Protein 8EW8 (pdb70)

Radius of gyration: 17.87 Å; Cα contacts (8 Å, |Δi|>4): 454; chains: 1; bounding box: 37×57×55 Å

Solvent-accessible surface area: 12011 Å² total

InterPro domains:
  IPR016087 Chalcone isomerase [PF16035] (113-312)
  IPR016088 Chalcone isomerase, 3-layer sandwich [G3DSA:3.50.70.10] (82-298)
  IPR036298 Chalcone isomerase superfamily [SSF54626] (104-321)

Secondary structure (DSSP, 8-state):
-------EE-S-TTSPPEESEE-TTTSS-SS-EEEEEEEEEEETTTTEEEEEEEEEEEGGGTHHHHHHSSHHHHHHH-S---TTS-HHHHHHHHHHT-STTT--HHHHHT---EEEEESS-EEHHHHHHHHHHHHTTSTTGGGGHHHHHHHHHHHHHH----SEE-TT-EEEEEE-TTS-EEEEEEETTTTEEE--EE--HHHHHHHHHHHHH-TT-S-HHHHHHHHHHHHHT-

GO terms:
  GO:0005743 mitochondrial inner membrane (C, IDA)
  GO:0020037 heme binding (F, IDA)
  GO:0005739 mitochondrion (C, HDA)
  GO:0020037 heme binding (F, IMP)

B-factor: mean 56.54, std 22.42, range [25.55, 178.14]

Foldseek 3Di:
DDDDDDQFACQDVLADTHGQWDACVRAVDDGIKGWQFWHWFADDPVRHTWWIKTDIDGPVCLLLLCVQQDPVNPVVPDDDDDPVDDSLVRSLVQCVVLDPSVLQLSSLLQFKKMKIFTSAKDWVVVVLVVLVVQLVLQPCCVVCVVLVVVQNVLSVVLPVDTDMDGGNKIWMWMQGGQQKIWIKTARVVVRDIDTGIRNRNSSSSSSVSLCQRNPPHRGVRRNVRNSVSSSVSD

Nearest PDB structures (foldseek):
  8ew8-assembly1_A  TM=1.004E+00  e=2.668E-46  Saccharomyces cerevisiae S288C
  5wl4-assembly4_D  TM=7.566E-01  e=9.864E-11  unidentified
  5wl8-assembly4_D  TM=7.504E-01  e=1.869E-10  synthetic construct
  8v8p-assembly5_E  TM=7.616E-01  e=3.614E-09  Sorghum bicolor
  8v8l-assembly2_B  TM=7.589E-01  e=8.638E-09  Panicum virgatum

CATH classification: 3.50.70.10

Organism: Saccharomyces cerevisiae (strain ATCC 204508 / S288c) (NCBI:txid559292)

Structure (mmCIF, N/CA/C/O backbone):
data_8EW8
#
_entry.id   8EW8
#
_cell.length_a   127.390
_cell.length_b   127.390
_cell.length_c   54.270
_cell.angle_alpha   90.000
_cell.angle_beta   90.000
_cell.angle_gamma   120.000
#
_symmetry.space_group_name_H-M   'P 32 2 1'
#
loop_
_entity.id
_entity.type
_entity.pdbx_description
1 polymer 'Altered inheritance of mitochondria protein 18, mitochondrial'
2 non-polymer 'SULFATE ION'
3 water water
#
loop_
_atom_site.group_PDB
_atom_site.id
_atom_site.type_symbol
_atom_site.label_atom_id
_atom_site.label_alt_id
_atom_site.label_comp_id
_atom_site.label_asym_id
_atom_site.label_entity_id
_atom_site.label_seq_id
_atom_site.pdbx_PDB_ins_code
_atom_site.Cartn_x
_atom_site.Cartn_y
_atom_site.Cartn_z
_atom_site.occupancy
_atom_site.B_iso_or_equiv
_atom_site.auth_seq_id
_atom_site.auth_comp_id
_atom_site.auth_asym_id
_atom_site.auth_atom_id
_atom_site.pdbx_PDB_model_num
ATOM 1 N N . ALA A 1 11 ? 82.74985 10.77992 1.31994 1.000 114.66275 83 ALA A N 1
ATOM 2 C CA . ALA A 1 11 ? 81.58627 10.03162 0.86043 1.000 114.25527 83 ALA A CA 1
ATOM 3 C C . ALA A 1 11 ? 80.30539 10.82236 1.10195 1.000 123.09666 83 ALA A C 1
ATOM 4 O O . ALA A 1 11 ? 79.37260 10.77910 0.29371 1.000 106.34851 83 ALA A O 1
ATOM 10 N N . PHE A 1 12 ? 80.26924 11.54574 2.22290 1.000 142.87767 84 PHE A N 1
ATOM 11 C CA . PHE A 1 12 ? 79.09087 12.29968 2.65150 1.000 124.86904 84 PHE A CA 1
ATOM 12 C C . PHE A 1 12 ? 7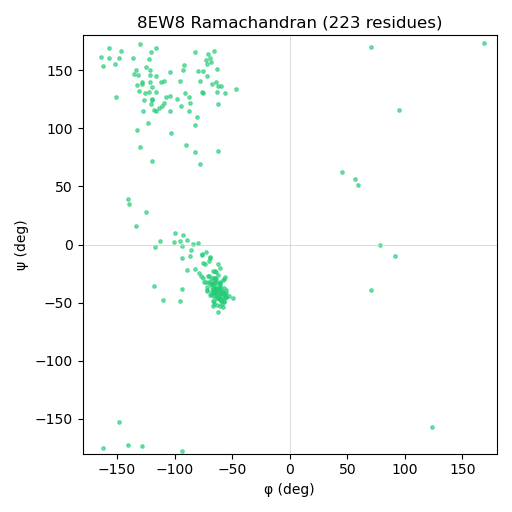9.50766 13.72614 3.00024 1.000 127.29550 84 PHE A C 1
ATOM 13 O O . PHE A 1 12 ? 79.75835 14.04988 4.17156 1.000 112.92231 84 PHE A O 1
ATOM 30 N N . PRO A 1 13 ? 79.60785 14.60304 1.99524 1.000 125.65596 85 PRO A N 1
ATOM 31 C CA . PRO A 1 13 ? 79.84139 16.02866 2.27936 1.000 115.45087 85 PRO A CA 1
ATOM 32 C C . PRO A 1 13 ? 78.72965 16.62634 3.13161 1.000 104.53802 85 PRO A C 1
ATOM 33 O O . PRO A 1 13 ? 77.54406 16.39518 2.88817 1.000 94.70899 85 PRO A O 1
ATOM 44 N N . SER A 1 14 ? 79.12541 17.41906 4.14084 1.000 109.32162 86 SER A N 1
ATOM 45 C CA . SER A 1 14 ? 78.18774 17.86022 5.17087 1.000 103.88792 86 SER A CA 1
ATOM 46 C C . SER A 1 14 ? 78.27112 19.35296 5.48992 1.000 105.15788 86 SER A C 1
ATOM 47 O O . SER A 1 14 ? 77.73787 19.78811 6.51691 1.000 98.01128 86 SER A O 1
ATOM 55 N N . HIS A 1 15 ? 78.89709 20.15556 4.63627 1.000 85.50849 87 HIS A N 1
ATOM 56 C CA . HIS A 1 15 ? 79.08086 21.57359 4.91890 1.000 88.87756 87 HIS A CA 1
ATOM 57 C C . HIS A 1 15 ? 78.59588 22.41147 3.74566 1.000 76.36182 87 HIS A C 1
ATOM 58 O O . HIS A 1 15 ? 78.85220 22.08036 2.58506 1.000 81.32380 87 HIS A O 1
ATOM 72 N N . THR A 1 16 ? 77.89982 23.50252 4.05783 1.000 81.76587 88 THR A N 1
ATOM 73 C CA . THR A 1 16 ? 77.31600 24.38100 3.04932 1.000 81.28131 88 THR A CA 1
ATOM 74 C C . THR A 1 16 ? 78.35878 25.40431 2.61513 1.000 67.41433 88 THR A C 1
ATOM 75 O O . THR A 1 16 ? 78.89198 26.14837 3.44704 1.000 62.32543 88 THR A O 1
ATOM 86 N N . GLU A 1 17 ? 78.65572 25.42773 1.31472 1.000 57.96435 89 GLU A N 1
ATOM 87 C CA . GLU A 1 17 ? 79.69567 26.27338 0.74069 1.000 53.26609 89 GLU A CA 1
ATOM 88 C C . GLU A 1 17 ? 79.14959 27.37500 -0.16567 1.000 38.11385 89 GLU A C 1
ATOM 89 O O . GLU A 1 17 ? 79.93305 28.13008 -0.75443 1.000 37.48320 89 GLU A O 1
ATOM 101 N N . SER A 1 18 ? 77.83406 27.49053 -0.29375 1.000 47.52554 90 SER A N 1
ATOM 102 C CA . SER A 1 18 ? 77.22002 28.46522 -1.17944 1.000 43.07361 90 SER A CA 1
ATOM 103 C C . SER A 1 18 ? 75.90450 28.89098 -0.56033 1.000 42.46320 90 SER A C 1
ATOM 104 O O . SER A 1 18 ? 75.35814 28.19390 0.29542 1.000 41.22446 90 SER A O 1
ATOM 112 N N . ILE A 1 19 ? 75.38998 30.03849 -0.99653 1.000 39.57351 91 ILE A N 1
ATOM 113 C CA . ILE A 1 19 ? 74.09241 30.48547 -0.51247 1.000 46.08266 91 ILE A CA 1
ATOM 114 C C . ILE A 1 19 ? 73.24447 30.95052 -1.69374 1.000 36.81144 91 ILE A C 1
ATOM 115 O O . ILE A 1 19 ? 73.76245 31.43167 -2.70123 1.000 31.09293 91 ILE A O 1
ATOM 131 N N . GLN A 1 20 ? 71.93279 30.80563 -1.55466 1.000 43.03821 92 GLN A N 1
ATOM 132 C CA . GLN A 1 20 ? 70.97656 31.10996 -2.61308 1.000 35.84917 92 GLN A CA 1
ATOM 133 C C . GLN A 1 20 ? 70.56740 32.56478 -2.48062 1.000 33.05162 92 GLN A C 1
ATOM 134 O O . GLN A 1 20 ? 69.56516 32.88322 -1.84487 1.000 38.87382 92 GLN A O 1
ATOM 148 N N . VAL A 1 21 ? 71.35925 33.45748 -3.08065 1.000 31.86217 93 VAL A N 1
ATOM 149 C CA . VAL A 1 21 ? 71.06841 34.88159 -3.03710 1.000 33.37531 93 VAL A CA 1
ATOM 150 C C . VAL A 1 21 ? 69.78327 35.17799 -3.79612 1.000 38.70627 93 VAL A C 1
ATOM 151 O O . VAL A 1 21 ? 69.00622 36.05699 -3.41689 1.000 43.65916 93 VAL A O 1
ATOM 164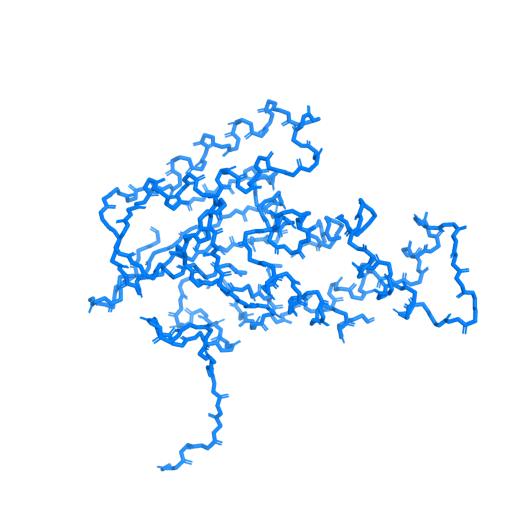 N N . ASP A 1 22 ? 69.54260 34.44655 -4.87513 1.000 37.09575 94 ASP A N 1
ATOM 165 C CA . ASP A 1 22 ? 68.32388 34.56702 -5.66292 1.000 39.95341 94 ASP A CA 1
ATOM 166 C C . ASP A 1 22 ? 68.06432 33.21629 -6.29617 1.000 35.67861 94 ASP A C 1
ATOM 167 O O . ASP A 1 22 ? 68.93454 32.67799 -6.97904 1.000 36.02061 94 ASP A O 1
ATOM 176 N N . SER A 1 23 ? 66.86199 32.68571 -6.09744 1.000 35.84921 95 SER A N 1
ATOM 177 C CA . SER A 1 23 ? 66.56909 31.33825 -6.54787 1.000 37.69458 95 SER A CA 1
ATOM 178 C C . SER A 1 23 ? 66.51203 31.18860 -8.06596 1.000 41.13162 95 SER A C 1
ATOM 179 O O . SER A 1 23 ? 66.45308 30.05656 -8.53848 1.000 39.11471 95 SER A O 1
ATOM 187 N N . SER A 1 24 ? 66.51362 32.26805 -8.84210 1.000 37.80111 96 SER A N 1
ATOM 188 C CA . SER A 1 24 ? 66.43867 32.12773 -10.29885 1.000 41.12055 96 SER A CA 1
ATOM 189 C C . SER A 1 24 ? 67.80276 31.93509 -10.94493 1.000 38.43868 96 SER A C 1
ATOM 190 O O . SER A 1 24 ? 67.87246 31.59543 -12.12056 1.000 39.64914 96 SER A O 1
ATOM 198 N N . VAL A 1 25 ? 68.88859 32.12087 -10.19627 1.000 36.04533 97 VAL A N 1
ATOM 199 C CA . VAL A 1 25 ? 70.24178 31.91208 -10.69250 1.000 39.35945 97 VAL A CA 1
ATOM 200 C C . VAL A 1 25 ? 71.00487 31.02467 -9.71276 1.000 42.19271 97 VAL A C 1
ATOM 201 O O . VAL A 1 25 ? 70.51459 30.67630 -8.64518 1.000 34.66609 97 VAL A O 1
ATOM 214 N N . SER A 1 26 ? 72.20939 30.62722 -10.11001 1.000 38.76310 98 SER A N 1
ATOM 215 C CA . SER A 1 26 ? 72.98570 29.67419 -9.32120 1.000 39.08510 98 SER A CA 1
ATOM 216 C C . SER A 1 26 ? 73.44419 30.29836 -8.00333 1.000 37.58590 98 SER A C 1
ATOM 217 O O . SER A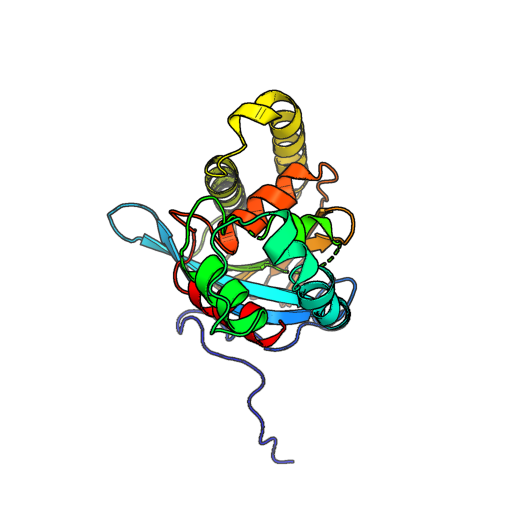 1 26 ? 73.53502 31.51790 -7.85992 1.000 35.92733 98 SER A O 1
ATOM 225 N N . ASP A 1 27 ? 73.72941 29.43623 -7.02940 1.000 38.01152 99 ASP A N 1
ATOM 226 C CA . ASP A 1 27 ? 74.17652 29.88578 -5.71830 1.000 33.85682 99 ASP A CA 1
ATOM 227 C C . ASP A 1 27 ? 75.51671 30.61333 -5.81883 1.000 31.83060 99 ASP A C 1
ATOM 228 O O . ASP A 1 27 ? 76.33902 30.32138 -6.68564 1.000 35.77403 99 ASP A O 1
ATOM 237 N N . PHE A 1 28 ? 75.74077 31.53436 -4.90417 1.000 36.17345 100 PHE A N 1
ATOM 238 C CA . PHE A 1 28 ? 77.01947 32.23823 -4.81759 1.000 31.25369 100 PHE A CA 1
ATOM 239 C C . PHE A 1 28 ? 77.96001 31.49734 -3.88566 1.000 38.15367 100 PHE A C 1
ATOM 240 O O . PHE A 1 28 ? 77.56975 31.15997 -2.76904 1.000 38.04099 100 PHE A O 1
ATOM 257 N N . PRO A 1 29 ? 79.19420 31.23636 -4.30581 1.000 37.39512 101 PRO A N 1
ATOM 258 C CA . PRO A 1 29 ? 80.13831 30.54453 -3.41350 1.000 36.38729 101 PRO A CA 1
ATOM 259 C C . PRO A 1 29 ? 80.60980 31.44764 -2.28277 1.000 35.26603 101 PRO A C 1
ATOM 260 O O . PRO A 1 29 ? 80.76512 32.65255 -2.46203 1.000 32.10745 101 PRO A O 1
ATOM 271 N N . LEU A 1 30 ? 80.81603 30.85011 -1.10337 1.000 34.76812 102 LEU A N 1
ATOM 272 C CA . LEU A 1 30 ? 81.40535 31.58909 0.00911 1.000 41.93510 102 LEU A CA 1
ATOM 273 C C . LEU A 1 30 ? 82.85878 31.94220 -0.26583 1.000 40.51925 102 LEU A C 1
ATOM 274 O O . LEU A 1 30 ? 83.36393 32.94426 0.24714 1.000 37.33392 102 LEU A O 1
ATOM 290 N N . THR A 1 31 ? 83.54841 31.12899 -1.05586 1.000 39.64163 103 THR A N 1
ATOM 291 C CA . THR A 1 31 ? 84.96460 31.32818 -1.32286 1.000 43.09973 103 THR A CA 1
ATOM 292 C C . THR A 1 31 ? 85.21283 31.25745 -2.81782 1.000 42.37046 103 THR A C 1
ATOM 293 O O . THR A 1 31 ? 84.70837 30.35850 -3.49724 1.000 42.59967 103 THR A O 1
ATOM 304 N N . ILE A 1 32 ? 85.95993 32.23457 -3.32234 1.000 36.72774 104 ILE A N 1
ATOM 305 C CA . ILE A 1 32 ? 86.41797 32.27285 -4.70318 1.000 39.63493 104 ILE A CA 1
ATOM 306 C C . ILE A 1 32 ? 87.93643 32.29413 -4.65748 1.000 43.48151 104 ILE A C 1
ATOM 307 O O . ILE A 1 32 ? 88.52540 33.19343 -4.04830 1.000 41.24153 104 ILE A O 1
ATOM 323 N N . THR A 1 33 ? 88.56494 31.29912 -5.27695 1.000 46.03788 105 THR A N 1
ATOM 324 C CA . THR A 1 33 ? 90.01190 31.20752 -5.35691 1.000 49.28790 105 THR A CA 1
ATOM 325 C C . THR A 1 33 ? 90.45675 31.30769 -6.81214 1.000 57.35415 105 THR A C 1
ATOM 326 O O . THR A 1 33 ? 89.64919 31.20948 -7.74525 1.000 52.31513 105 THR A O 1
ATOM 337 N N . ALA A 1 34 ? 91.77202 31.46424 -6.99431 1.000 63.59797 106 ALA A N 1
ATOM 338 C CA . ALA A 1 34 ? 92.33610 31.57329 -8.33393 1.000 67.11268 106 ALA A CA 1
ATOM 339 C C . ALA A 1 34 ? 92.09500 30.32331 -9.16612 1.000 71.00753 106 ALA A C 1
ATOM 340 O O . ALA A 1 34 ? 92.21833 30.37738 -10.39345 1.000 72.87233 106 ALA A O 1
ATOM 347 N N . LEU A 1 35 ? 91.74406 29.20662 -8.52998 1.000 73.04253 107 LEU A N 1
ATOM 348 C CA . LEU A 1 35 ? 91.40379 27.99116 -9.25573 1.000 74.61114 107 LEU A CA 1
ATOM 349 C C . LEU A 1 35 ? 89.96428 27.97528 -9.75173 1.000 61.60020 107 LEU A C 1
ATOM 350 O O . LEU A 1 35 ? 89.65484 27.21804 -10.67307 1.000 77.29899 107 LEU A O 1
ATOM 366 N N . ASN A 1 36 ? 89.08110 28.77765 -9.16624 1.000 67.23431 108 ASN A N 1
ATOM 367 C CA . ASN A 1 36 ? 87.68529 28.79100 -9.57793 1.000 77.14319 108 ASN A CA 1
ATOM 368 C C . ASN A 1 36 ? 87.40640 29.86474 -10.61851 1.000 76.51681 108 ASN A C 1
ATOM 369 O O . ASN A 1 36 ? 86.58814 29.65965 -11.52074 1.000 78.06832 108 ASN A O 1
ATOM 380 N N . PHE A 1 37 ? 88.04134 31.01787 -10.46130 1.000 64.31583 109 PHE A N 1
ATOM 381 C CA . PHE A 1 37 ? 87.85440 32.17370 -11.32912 1.000 57.77100 109 PHE A CA 1
ATOM 382 C C . PHE A 1 37 ? 89.22690 32.75533 -11.62055 1.000 58.33630 109 PHE A C 1
ATOM 383 O O . PHE A 1 37 ? 90.19724 32.46719 -10.90982 1.000 49.10016 109 PHE A O 1
ATOM 400 N N . PRO A 1 38 ? 89.34340 33.54668 -12.67921 1.000 59.09326 110 PRO A N 1
ATOM 401 C CA . PRO A 1 38 ? 90.63722 34.20452 -12.97881 1.000 55.27543 110 PRO A CA 1
ATOM 402 C C . PRO A 1 38 ? 90.88008 35.41815 -12.08632 1.000 50.89064 110 PRO A C 1
ATOM 403 O O . PRO A 1 38 ? 90.85180 36.58092 -12.51224 1.000 48.18937 110 PRO A O 1
ATOM 414 N N . VAL A 1 39 ? 91.11742 35.14639 -10.79963 1.000 46.36520 111 VAL A N 1
ATOM 415 C CA . VAL A 1 39 ? 91.34687 36.18006 -9.79782 1.000 47.85073 111 VAL A CA 1
ATOM 416 C C . VAL A 1 39 ? 92.72025 35.97151 -9.18076 1.000 41.90530 111 VAL A C 1
ATOM 417 O O . VAL A 1 39 ? 93.32955 34.90509 -9.31106 1.000 45.99264 111 VAL A O 1
ATOM 430 N N . SER A 1 40 ? 93.20035 37.00485 -8.46933 1.000 44.91689 112 SER A N 1
ATOM 431 C CA . SER A 1 40 ? 94.59539 37.06265 -8.03777 1.000 49.54308 112 SER A CA 1
ATOM 432 C C . SER A 1 40 ? 94.84267 36.51799 -6.63332 1.000 52.47613 112 SER A C 1
ATOM 433 O O . SER A 1 40 ? 96.00498 36.33585 -6.24920 1.000 47.34072 112 SER A O 1
ATOM 441 N N . THR A 1 41 ? 93.80609 36.26681 -5.85001 1.000 45.92472 113 THR A N 1
ATOM 442 C CA . THR A 1 41 ? 93.97941 35.76762 -4.48937 1.000 46.32933 113 THR A CA 1
ATOM 443 C C . THR A 1 41 ? 92.65041 35.17253 -4.03580 1.000 45.62738 113 THR A C 1
ATOM 444 O O . THR A 1 41 ? 91.69102 35.08419 -4.80527 1.000 47.81576 113 THR A O 1
ATOM 455 N N . THR A 1 42 ? 92.60190 34.75397 -2.77746 1.000 46.95671 114 THR A N 1
ATOM 456 C CA . THR A 1 42 ? 91.41564 34.10719 -2.23151 1.000 49.76371 114 THR A CA 1
ATOM 457 C C . THR A 1 42 ? 90.44922 35.14240 -1.67964 1.000 42.90479 114 THR A C 1
ATOM 458 O O . THR A 1 42 ? 90.82950 35.98628 -0.86600 1.000 42.09821 114 THR A O 1
ATOM 469 N N . PHE A 1 43 ? 89.20043 35.07225 -2.12377 1.000 38.06450 115 PHE A N 1
ATOM 470 C CA . PHE A 1 43 ? 88.16528 36.00431 -1.70372 1.000 38.89190 115 PHE A CA 1
ATOM 471 C C . PHE A 1 43 ? 87.06117 35.28082 -0.95236 1.000 42.08269 115 PHE A C 1
ATOM 472 O O . PHE A 1 43 ? 86.70156 34.15221 -1.27977 1.000 38.91778 115 PHE A O 1
ATOM 489 N N . LYS A 1 44 ? 86.50432 35.96600 0.04452 1.000 35.32240 116 LYS A N 1
ATOM 490 C CA . LYS A 1 44 ? 85.43689 35.44230 0.88403 1.000 40.26968 116 LYS A CA 1
ATOM 491 C C . LYS A 1 44 ? 84.22517 36.35500 0.78888 1.000 34.52631 116 LYS A C 1
ATOM 492 O O . LYS A 1 44 ? 84.35757 37.57584 0.76495 1.000 33.34131 116 LYS A O 1
ATOM 511 N N . LEU A 1 45 ? 83.04336 35.75316 0.74354 1.000 35.34637 117 LEU A N 1
ATOM 512 C CA . LEU A 1 45 ? 81.81695 36.52250 0.56968 1.000 35.49172 117 LEU A CA 1
ATOM 513 C C . LEU A 1 45 ? 81.60938 37.46231 1.74335 1.000 38.22337 117 LEU A C 1
ATOM 514 O O . LEU A 1 45 ? 81.71495 37.06364 2.89983 1.000 33.19500 117 LEU A O 1
ATOM 530 N N . LEU A 1 46 ? 81.32122 38.71805 1.44299 1.000 35.52643 118 LEU A N 1
ATOM 531 C CA . LEU A 1 46 ? 81.16537 39.75409 2.45326 1.000 37.38001 118 LEU A CA 1
ATOM 532 C C . LEU A 1 46 ? 79.72879 40.22266 2.59229 1.000 31.99178 118 LEU A C 1
ATOM 533 O O . LEU A 1 46 ? 79.20266 40.31458 3.70976 1.000 32.87581 118 LEU A O 1
ATOM 549 N N . GLY A 1 47 ? 79.08020 40.51387 1.46989 1.000 32.72492 119 GLY A N 1
ATOM 550 C CA . GLY A 1 47 ? 77.67840 40.87578 1.42757 1.000 34.32434 119 GLY A CA 1
ATOM 551 C C . GLY A 1 47 ? 77.09042 40.35827 0.13093 1.000 32.94656 119 GLY A C 1
ATOM 552 O O . GLY A 1 47 ? 77.80704 39.97693 -0.79268 1.000 31.70890 119 GLY A O 1
ATOM 556 N N . TYR A 1 48 ? 75.76098 40.36195 0.06417 1.000 32.07034 120 TYR A N 1
ATOM 557 C CA . TYR A 1 48 ? 75.04757 39.72873 -1.04353 1.000 33.07833 120 TYR A CA 1
ATOM 558 C C . TYR A 1 48 ? 73.62552 40.27039 -1.07193 1.000 35.99620 120 TYR A C 1
ATOM 559 O O . TYR A 1 48 ? 73.06955 40.66102 -0.03191 1.000 32.70129 120 TYR A O 1
ATOM 577 N N . GLY A 1 49 ? 73.02773 40.24477 -2.25105 1.000 30.24559 121 GLY A N 1
ATOM 578 C CA . GLY A 1 49 ? 71.67499 40.74708 -2.39364 1.000 28.09303 121 GLY A CA 1
ATOM 579 C C . GLY A 1 49 ? 71.28557 40.87032 -3.84244 1.000 31.90392 121 GLY A C 1
ATOM 580 O O . GLY A 1 49 ? 72.09516 40.67829 -4.75786 1.000 27.10640 121 GLY A O 1
ATOM 584 N N . GLN A 1 50 ? 70.00594 41.18760 -4.03530 1.000 30.59190 122 GLN A N 1
ATOM 585 C CA . GLN A 1 50 ? 69.43853 41.41226 -5.35392 1.000 32.31025 122 GLN A CA 1
ATOM 586 C C . GLN A 1 50 ? 69.50585 42.88874 -5.67902 1.000 31.05962 122 GLN A C 1
ATOM 587 O O . GLN A 1 50 ? 69.42679 43.73519 -4.79981 1.000 31.24737 122 GLN A O 1
ATOM 601 N N . ALA A 1 51 ? 69.61603 43.19526 -6.96291 1.000 31.51402 123 ALA A N 1
ATOM 602 C CA . ALA A 1 51 ? 69.65054 44.56640 -7.44872 1.000 37.03406 123 ALA A CA 1
ATOM 603 C C . ALA A 1 51 ? 68.42510 44.81691 -8.31605 1.000 34.56732 123 ALA A C 1
ATOM 604 O O . ALA A 1 51 ? 68.11233 44.01106 -9.20492 1.000 35.07436 123 ALA A O 1
ATOM 611 N N . HIS A 1 52 ? 67.73434 45.92603 -8.04317 1.000 36.66120 124 HIS A N 1
ATOM 612 C CA . HIS A 1 52 ? 66.56171 46.38329 -8.77633 1.000 39.13113 124 HIS A CA 1
ATOM 613 C C . HIS A 1 52 ? 66.81899 47.78988 -9.31183 1.000 46.42456 124 HIS A C 1
ATOM 614 O O . HIS A 1 52 ? 67.68073 48.50919 -8.80632 1.000 47.79314 124 HIS A O 1
ATOM 628 N N . VAL A 1 53 ? 66.05303 48.19135 -10.33900 1.000 44.00899 125 VAL A N 1
ATOM 629 C CA . VAL A 1 53 ? 66.18513 49.52277 -10.92276 1.000 42.01430 125 VAL A CA 1
ATOM 630 C C . VAL A 1 53 ? 64.81096 50.14078 -11.14014 1.000 50.51392 125 VAL A C 1
ATOM 631 O O . VAL A 1 53 ? 63.83453 49.43947 -11.42084 1.000 40.50824 125 VAL A O 1
ATOM 644 N N . THR A 1 54 ? 64.75121 51.47291 -10.99752 1.000 48.95891 126 THR A N 1
ATOM 645 C CA . THR A 1 54 ? 63.57473 52.29960 -11.24451 1.000 41.96389 126 THR A CA 1
ATOM 646 C C . THR A 1 54 ? 62.48110 52.09883 -10.19900 1.000 49.89586 126 THR A C 1
ATOM 647 O O . THR A 1 54 ? 62.54070 51.15948 -9.39629 1.000 50.25067 126 THR A O 1
ATOM 658 N N . PHE A 1 55 ? 61.46003 52.96660 -10.22809 1.000 59.71292 127 PHE A N 1
ATOM 659 C CA . PHE A 1 55 ? 60.34572 52.84318 -9.29484 1.000 70.20748 127 PHE A CA 1
ATOM 660 C C . PHE A 1 55 ? 59.56089 51.55591 -9.51637 1.000 69.52525 127 PHE A C 1
ATOM 661 O O . PHE A 1 55 ? 58.88892 51.08935 -8.59029 1.000 68.55161 127 PHE A O 1
ATOM 678 N N . LEU A 1 56 ? 59.63239 50.96140 -10.71346 1.000 55.31552 128 LEU A N 1
ATOM 679 C CA . LEU A 1 56 ? 58.95182 49.68875 -10.93519 1.000 53.16443 128 LEU A CA 1
ATOM 680 C C . LEU A 1 56 ? 59.64272 48.52760 -10.23170 1.000 49.94029 128 LEU A C 1
ATOM 681 O O . LEU A 1 56 ? 59.10050 47.41703 -10.23186 1.000 48.00239 128 LEU A O 1
ATOM 697 N N . ARG A 1 57 ? 60.80933 48.75379 -9.62410 1.000 43.10422 129 ARG A N 1
ATOM 698 C CA . ARG A 1 57 ? 61.52429 47.70661 -8.89368 1.000 53.03489 129 ARG A CA 1
ATOM 699 C C . ARG A 1 57 ? 61.79908 46.50840 -9.80670 1.000 50.87762 129 ARG A C 1
ATOM 700 O O . ARG A 1 57 ? 61.40639 45.37056 -9.53603 1.000 44.30453 129 ARG A O 1
ATOM 721 N N . PHE A 1 58 ? 62.46800 46.79790 -10.92179 1.000 43.05522 130 PHE A N 1
ATOM 722 C CA . PHE A 1 58 ? 62.75594 45.80360 -11.95419 1.000 37.37577 130 PHE A CA 1
ATOM 723 C C . PHE A 1 58 ? 64.06669 45.11290 -11.60440 1.000 39.65373 130 PHE A C 1
ATOM 724 O O . PHE A 1 58 ? 65.12001 45.75437 -11.56871 1.000 38.67468 130 PHE A O 1
ATOM 741 N N . LYS A 1 59 ? 63.99027 43.81497 -11.32021 1.000 38.81819 131 LYS A N 1
ATOM 742 C CA . LYS A 1 59 ? 65.15336 43.06842 -10.87729 1.000 40.21251 131 LYS A CA 1
ATOM 743 C C . LYS A 1 59 ? 66.07385 42.78920 -12.05519 1.000 35.40206 131 LYS A C 1
ATOM 744 O O . LYS A 1 59 ? 65.63002 42.28734 -13.08604 1.000 35.02606 131 LYS A O 1
ATOM 763 N N . VAL A 1 60 ? 67.36368 43.09165 -11.90327 1.000 36.61096 132 VAL A N 1
ATOM 764 C CA . VAL A 1 60 ? 68.30936 42.98645 -12.99964 1.000 39.77028 132 VAL A CA 1
ATOM 765 C C . VAL A 1 60 ? 69.40995 41.97374 -12.71721 1.000 31.93107 132 VAL A C 1
ATOM 766 O O . VAL A 1 60 ? 69.82641 41.24405 -13.62542 1.000 33.32040 132 VAL A O 1
ATOM 779 N N . TYR A 1 61 ? 69.86240 41.86462 -11.48071 1.000 28.20095 133 TYR A N 1
ATOM 780 C CA . TYR A 1 61 ? 70.90186 40.87779 -11.21224 1.000 27.96853 133 TYR A CA 1
ATOM 781 C C . TYR A 1 61 ? 71.03048 40.59261 -9.72701 1.000 27.24024 133 TYR A C 1
ATOM 782 O O . TYR A 1 61 ? 70.50922 41.32027 -8.88509 1.000 29.88773 133 TYR A O 1
ATOM 800 N N . ALA A 1 62 ? 71.66087 39.46042 -9.43268 1.000 27.66405 134 ALA A N 1
ATOM 801 C CA . ALA A 1 62 ? 72.07812 39.10550 -8.08427 1.000 32.91947 134 ALA A CA 1
ATOM 802 C C . ALA A 1 62 ? 73.52771 39.51504 -7.92765 1.000 33.79793 134 ALA A C 1
ATOM 803 O O . ALA A 1 62 ? 74.32306 39.38422 -8.86233 1.000 31.25340 134 ALA A O 1
ATOM 810 N N . LEU A 1 63 ? 73.85866 40.02955 -6.75170 1.000 34.93906 135 LEU A N 1
ATOM 811 C CA . LEU A 1 63 ? 75.15805 40.64052 -6.49316 1.000 32.51159 135 LEU A CA 1
ATOM 812 C C . LEU A 1 63 ? 75.82686 39.92265 -5.34342 1.000 32.90333 135 LEU A C 1
ATOM 813 O O . LEU A 1 63 ? 75.19307 39.68752 -4.30306 1.000 31.05237 135 LEU A O 1
ATOM 829 N N . GLY A 1 64 ? 77.08809 39.56222 -5.54339 1.000 33.66317 136 GLY A N 1
ATOM 830 C CA . GLY A 1 64 ? 77.95389 39.12752 -4.46670 1.000 31.92682 136 GLY A CA 1
ATOM 831 C C . GLY A 1 64 ? 79.15684 40.03694 -4.33000 1.000 34.88328 136 GLY A C 1
ATOM 832 O O . GLY A 1 64 ? 79.88925 40.25699 -5.30626 1.000 30.45779 136 GLY A O 1
ATOM 836 N N . LEU A 1 65 ? 79.35649 40.57879 -3.13143 1.000 32.49629 137 LEU A N 1
ATOM 837 C CA . LEU A 1 65 ? 80.53157 41.37254 -2.80542 1.000 34.36025 137 LEU A CA 1
ATOM 838 C C . LEU A 1 65 ? 81.47961 40.52984 -1.95418 1.000 32.81128 137 LEU A C 1
ATOM 839 O O . LEU A 1 65 ? 81.07268 39.98515 -0.92275 1.000 29.22068 137 LEU A O 1
ATOM 855 N N . TYR A 1 66 ? 82.73560 40.45120 -2.37686 1.000 30.14595 138 TYR A N 1
ATOM 856 C CA . TYR A 1 66 ? 83.75203 39.64812 -1.71961 1.000 31.54393 138 TYR A CA 1
ATOM 857 C C . TYR A 1 66 ? 84.92554 40.50559 -1.26714 1.000 36.33515 138 TYR A C 1
ATOM 858 O O . TYR A 1 66 ? 85.27903 41.50992 -1.90113 1.000 32.39673 138 TYR A O 1
ATOM 876 N N . LEU A 1 67 ? 85.55638 40.06995 -0.18544 1.000 37.29702 139 LEU A N 1
ATOM 877 C CA . LEU A 1 67 ? 86.75491 40.69419 0.35232 1.000 35.34749 139 LEU A CA 1
ATOM 878 C C . LEU A 1 67 ? 87.89184 39.68803 0.36090 1.000 37.75924 139 LEU A C 1
ATOM 879 O O . LEU A 1 67 ? 87.70789 38.53634 0.74689 1.000 36.56177 139 LEU A O 1
ATOM 895 N N . ALA A 1 68 ? 89.07315 40.12739 -0.06606 1.000 34.63151 140 ALA A N 1
ATOM 896 C CA . ALA A 1 68 ? 90.25251 39.26912 0.00434 1.000 41.84618 140 ALA A CA 1
ATOM 897 C C . ALA A 1 68 ? 90.48867 38.79273 1.43399 1.000 43.55052 140 ALA A C 1
ATOM 898 O O . ALA A 1 68 ? 90.52703 39.59476 2.36859 1.000 42.11421 140 ALA A O 1
ATOM 905 N N . GLU A 1 69 ? 90.68891 37.48297 1.58932 1.000 40.99358 141 GLU A N 1
ATOM 906 C CA . GLU A 1 69 ? 90.94100 36.91688 2.90764 1.000 48.40150 141 GLU A CA 1
ATOM 907 C C . GLU A 1 69 ? 92.12204 37.59105 3.58004 1.000 50.84500 141 GLU A C 1
ATOM 908 O O . GLU A 1 69 ? 92.08221 37.87184 4.78482 1.000 49.30933 141 GLU A O 1
ATOM 920 N N . ASN A 1 70 ? 93.18828 37.85918 2.82089 1.000 48.63429 142 ASN A N 1
ATOM 921 C CA . ASN A 1 70 ? 94.40296 38.40106 3.41273 1.000 53.14524 142 ASN A CA 1
ATOM 922 C C . ASN A 1 70 ? 94.29311 39.88069 3.75489 1.000 53.36809 142 ASN A C 1
ATOM 923 O O . ASN A 1 70 ? 95.19315 40.41275 4.40885 1.000 52.63587 142 ASN A O 1
ATOM 934 N N . ASP A 1 71 ? 93.21878 40.55208 3.35644 1.000 46.45344 143 ASP A N 1
ATOM 935 C CA . ASP A 1 71 ? 93.03455 41.96757 3.65154 1.000 49.98473 143 ASP A CA 1
ATOM 936 C C . ASP A 1 71 ? 92.08684 42.22331 4.81627 1.000 46.88243 143 ASP A C 1
ATOM 937 O O . ASP A 1 71 ? 91.82747 43.38462 5.14094 1.000 44.95067 143 ASP A O 1
ATOM 946 N N . GLU A 1 72 ? 91.56325 41.17749 5.45679 1.000 48.09776 144 GLU A N 1
ATOM 947 C CA . GLU A 1 72 ? 90.64129 41.39526 6.57257 1.000 53.12694 144 GLU A CA 1
ATOM 948 C C . GLU A 1 72 ? 91.27519 42.22620 7.68421 1.000 49.89110 144 GLU A C 1
ATOM 949 O O . GLU A 1 72 ? 90.56916 42.97187 8.37054 1.000 44.50767 144 GLU A O 1
ATOM 961 N N . ASN A 1 73 ? 92.59981 42.13517 7.86414 1.000 51.15434 145 ASN A N 1
ATOM 962 C CA . ASN A 1 73 ? 93.28465 42.95010 8.85786 1.000 52.02364 145 ASN A CA 1
ATOM 963 C C . ASN A 1 73 ? 93.21663 44.44065 8.56261 1.000 50.68419 145 ASN A C 1
ATOM 964 O O . ASN A 1 73 ? 93.37163 45.24711 9.49014 1.000 50.56533 145 ASN A O 1
ATOM 975 N N . LEU A 1 74 ? 93.01903 44.82225 7.30242 1.000 47.30018 146 LEU A N 1
ATOM 976 C CA . LEU A 1 74 ? 93.01652 46.22623 6.92785 1.000 48.18978 146 LEU A CA 1
ATOM 977 C C . LEU A 1 74 ? 91.83771 46.98491 7.51896 1.000 49.26042 146 LEU A C 1
ATOM 978 O O . LEU A 1 74 ? 91.90953 48.21224 7.65668 1.000 44.75347 146 LEU A O 1
ATOM 994 N N . VAL A 1 75 ? 90.76227 46.29614 7.87344 1.000 39.64442 147 VAL A N 1
ATOM 995 C CA . VAL A 1 75 ? 89.62416 46.99757 8.43774 1.000 42.81506 147 VAL A CA 1
ATOM 996 C C . VAL A 1 75 ? 89.99517 47.60689 9.77892 1.000 42.96261 147 VAL A C 1
ATOM 997 O O . VAL A 1 75 ? 89.78475 48.80438 10.00416 1.000 46.11842 147 VAL A O 1
ATOM 1010 N N . SER A 1 76 ? 90.56275 46.79628 10.68279 1.000 45.60846 148 SER A N 1
ATOM 1011 C CA . SER A 1 76 ? 90.95458 47.28594 11.99992 1.000 50.22980 148 SER A CA 1
ATOM 1012 C C . SER A 1 76 ? 92.22081 48.13297 11.94271 1.000 47.34030 148 SER A C 1
ATOM 1013 O O . SER A 1 76 ? 92.39801 49.03347 12.76881 1.000 46.21879 148 SER A O 1
ATOM 1021 N N . ASP A 1 77 ? 93.10573 47.86688 10.98249 1.000 49.56396 149 ASP A N 1
ATOM 1022 C CA . ASP A 1 77 ? 94.26774 48.72693 10.80054 1.000 57.40489 149 ASP A CA 1
ATOM 1023 C C . ASP A 1 77 ? 93.85558 50.13388 10.38475 1.000 56.18728 149 ASP A C 1
ATOM 1024 O O . ASP A 1 77 ? 94.55452 51.10203 10.69409 1.000 47.93942 149 ASP A O 1
ATOM 1033 N N . THR A 1 78 ? 92.72968 50.26993 9.68836 1.000 47.35038 150 THR A N 1
ATOM 1034 C CA . THR A 1 78 ? 92.27353 51.56501 9.21343 1.000 50.56928 150 THR A CA 1
ATOM 1035 C C . THR A 1 78 ? 91.26921 52.22868 10.14307 1.000 44.56569 150 THR A C 1
ATOM 1036 O O . THR A 1 78 ? 91.40535 53.40788 10.46018 1.000 45.89207 150 THR A O 1
ATOM 1047 N N . LEU A 1 79 ? 90.24755 51.50269 10.57256 1.000 40.67108 151 LEU A N 1
ATOM 1048 C CA . LEU A 1 79 ? 89.17700 52.05175 11.39657 1.000 47.37325 151 LEU A CA 1
ATOM 1049 C C . LEU A 1 79 ? 89.41626 51.60608 12.83187 1.000 44.84033 151 LEU A C 1
ATOM 1050 O O . LEU A 1 79 ? 89.01812 50.49846 13.21562 1.000 42.17854 151 LEU A O 1
ATOM 1066 N N . ASN A 1 80 ? 90.05381 52.46790 13.61852 1.000 50.85648 152 ASN A N 1
ATOM 1067 C CA . ASN A 1 80 ? 90.47018 52.13384 14.97678 1.000 47.15187 152 ASN A CA 1
ATOM 1068 C C . ASN A 1 80 ? 90.23792 53.35317 15.85809 1.000 48.09857 152 ASN A C 1
ATOM 1069 O O . ASN A 1 80 ? 89.66102 54.35605 15.42431 1.000 47.00276 152 ASN A O 1
ATOM 1080 N N . GLU A 1 81 ? 90.70983 53.28005 17.10965 1.000 50.94752 153 GLU A N 1
ATOM 1081 C CA . GLU A 1 81 ? 90.48376 54.38528 18.02963 1.000 50.06213 153 GLU A CA 1
ATOM 1082 C C . GLU A 1 81 ? 91.20259 55.65412 17.58243 1.000 50.46139 153 GLU A C 1
ATOM 1083 O O . GLU A 1 81 ? 90.76490 56.76569 17.91280 1.000 54.65977 153 GLU A O 1
ATOM 1095 N N . THR A 1 82 ? 92.32558 55.51547 16.87240 1.000 48.77090 154 THR A N 1
ATOM 1096 C CA . THR A 1 82 ? 93.00354 56.69235 16.33636 1.000 48.45803 154 THR A CA 1
ATOM 1097 C C . THR A 1 82 ? 92.15110 57.36950 15.26972 1.000 51.48912 154 THR A C 1
ATOM 1098 O O . THR A 1 82 ? 91.89996 58.57777 15.33678 1.000 49.30056 154 THR A O 1
ATOM 1109 N N . TYR A 1 83 ? 91.70770 56.60446 14.27130 1.000 49.72590 155 TYR A N 1
ATOM 1110 C CA . TYR A 1 83 ? 90.77498 57.12098 13.27221 1.000 45.36647 155 TYR A CA 1
ATOM 1111 C C . TYR A 1 83 ? 89.59912 57.82509 13.94582 1.000 48.49491 155 TYR A C 1
ATOM 1112 O O . TYR A 1 83 ? 89.22385 58.94254 13.57442 1.000 51.27632 155 TYR A O 1
ATOM 1130 N N . LEU A 1 84 ? 89.02848 57.18748 14.96778 1.000 49.21149 156 LEU A N 1
ATOM 1131 C CA . LEU A 1 84 ? 87.80290 57.68569 15.57943 1.000 52.20840 156 LEU A CA 1
ATOM 1132 C C . LEU A 1 84 ? 87.97636 59.09956 16.11239 1.000 52.06411 156 LEU A C 1
ATOM 1133 O O . LEU A 1 84 ? 87.16189 59.98124 15.83173 1.000 54.13417 156 LEU A O 1
ATOM 1149 N N . HIS A 1 85 ? 89.01856 59.33659 16.89994 1.000 52.17944 157 HIS A N 1
ATOM 1150 C CA . HIS A 1 85 ? 89.22252 60.67264 17.45741 1.000 57.65714 157 HIS A CA 1
ATOM 1151 C C . HIS A 1 85 ? 89.83685 61.64733 16.46164 1.000 52.87971 157 HIS A C 1
ATOM 1152 O O . HIS A 1 85 ? 89.64669 62.86230 16.60238 1.000 55.82871 157 HIS A O 1
ATOM 1166 N N . LYS A 1 86 ? 90.55682 61.14674 15.46055 1.000 53.20778 158 LYS A N 1
ATOM 1167 C CA . LYS A 1 86 ? 91.13724 62.03364 14.45655 1.000 57.24970 158 LYS A CA 1
ATOM 1168 C C . LYS A 1 86 ? 90.05422 62.68636 13.60313 1.000 52.99178 158 LYS A C 1
ATOM 1169 O O . LYS A 1 86 ? 90.17669 63.85545 13.22130 1.000 62.57201 158 LYS A O 1
ATOM 1188 N N . TYR A 1 87 ? 88.97868 61.94826 13.29286 1.000 54.63846 159 TYR A N 1
ATOM 1189 C CA . TYR A 1 87 ? 87.98705 62.38527 12.31058 1.000 59.08979 159 TYR A CA 1
ATOM 1190 C C . TYR A 1 87 ? 86.58210 62.60329 12.86821 1.000 65.31287 159 TYR A C 1
ATOM 1191 O O . TYR A 1 87 ? 85.68995 63.01310 12.11263 1.000 69.47085 159 TYR A O 1
ATOM 1209 N N . PHE A 1 88 ? 86.35106 62.34539 14.14990 1.000 58.29931 160 PHE A N 1
ATOM 1210 C CA . PHE A 1 88 ? 85.06138 62.58625 14.77763 1.000 66.30587 160 PHE A CA 1
ATOM 1211 C C . PHE A 1 88 ? 85.27958 63.33654 16.08230 1.000 74.50969 160 PHE A C 1
ATOM 1212 O O . PHE A 1 88 ? 86.26627 63.11749 16.78411 1.000 72.66509 160 PHE A O 1
ATOM 1229 N N . LEU A 1 89 ? 84.33114 64.21022 16.41711 1.000 92.82595 161 LEU A N 1
ATOM 1230 C CA . LEU A 1 89 ? 84.42927 65.04645 17.60843 1.000 99.56791 161 LEU A CA 1
ATOM 1231 C C . LEU A 1 89 ? 83.21069 64.87019 18.50940 1.000 99.78431 161 LEU A C 1
ATOM 1232 O O . LEU A 1 89 ? 82.84376 65.77282 19.26468 1.000 101.44928 161 LEU A O 1
ATOM 1248 N N . ASP A 1 90 ? 82.59276 63.69423 18.45659 1.000 108.72776 162 ASP A N 1
ATOM 1249 C CA . ASP A 1 90 ? 81.36478 63.42023 19.18963 1.000 121.90778 162 ASP A CA 1
ATOM 1250 C C . ASP A 1 90 ? 81.39417 62.01387 19.76644 1.000 127.47624 162 ASP A C 1
ATOM 1251 O O . ASP A 1 90 ? 80.38069 61.30589 19.77626 1.000 133.12864 162 ASP A O 1
ATOM 1260 N N . VAL A 1 91 ? 82.55310 61.58475 20.24963 1.000 104.56908 163 VAL A N 1
ATOM 1261 C CA . VAL A 1 91 ? 82.71703 60.20026 20.67151 1.000 102.40349 163 VAL A CA 1
ATOM 1262 C C . VAL A 1 91 ? 82.04674 60.00661 22.02215 1.000 100.10933 163 VAL A C 1
ATOM 1263 O O . VAL A 1 91 ? 82.25789 60.79145 22.95504 1.000 103.66180 163 VAL A O 1
ATOM 1276 N N . ASP A 1 92 ? 81.23375 58.95902 22.12559 1.000 94.20643 164 ASP A N 1
ATOM 1277 C CA . ASP A 1 92 ? 80.63258 58.56009 23.39376 1.000 95.59502 164 ASP A CA 1
ATOM 1278 C C . ASP A 1 92 ? 81.67021 57.76636 24.17902 1.000 92.96855 164 ASP A C 1
ATOM 1279 O O . ASP A 1 92 ? 82.01666 56.64262 23.79983 1.000 83.13517 164 ASP A O 1
ATOM 1288 N N . ASP A 1 93 ? 82.18165 58.34766 25.26496 1.000 101.09783 165 ASP A N 1
ATOM 1289 C CA . ASP A 1 93 ? 83.25951 57.69690 26.00405 1.000 100.80019 165 ASP A CA 1
ATOM 1290 C C . ASP A 1 93 ? 82.77447 56.50470 26.81443 1.000 87.98579 165 ASP A C 1
ATOM 1291 O O . ASP A 1 93 ? 83.59625 55.67417 27.21683 1.000 80.75459 165 ASP A O 1
ATOM 1300 N N . SER A 1 94 ? 81.46306 56.38688 27.03951 1.000 96.14587 166 SER A N 1
ATOM 1301 C CA . SER A 1 94 ? 80.93781 55.22246 27.74471 1.000 98.37319 166 SER A CA 1
ATOM 1302 C C . SER A 1 94 ? 81.01209 53.96439 26.88509 1.000 91.89332 166 SER A C 1
ATOM 1303 O O . SER A 1 94 ? 81.09686 52.85169 27.42219 1.000 79.42280 166 SER A O 1
ATOM 1311 N N . LYS A 1 95 ? 80.97512 54.11852 25.56550 1.000 84.83193 167 LYS A N 1
ATOM 1312 C CA . LYS A 1 95 ? 81.06957 53.01158 24.62699 1.000 76.16673 167 LYS A CA 1
ATOM 1313 C C . LYS A 1 95 ? 82.53008 52.78491 24.22341 1.000 69.30764 167 LYS A C 1
ATOM 1314 O O . LYS A 1 95 ? 83.36659 53.68727 24.26616 1.000 64.34867 167 LYS A O 1
ATOM 1333 N N . THR A 1 96 ? 82.83091 51.55002 23.82352 1.000 66.18853 168 THR A N 1
ATOM 1334 C CA . THR A 1 96 ? 84.16636 51.23416 23.34211 1.000 60.23026 168 THR A CA 1
ATOM 1335 C C . THR A 1 96 ? 84.41255 51.86379 21.97245 1.000 56.68761 168 THR A C 1
ATOM 1336 O O . THR A 1 96 ? 83.47715 52.27290 21.28155 1.000 55.99457 168 THR A O 1
ATOM 1347 N N . PRO A 1 97 ? 85.67429 51.94406 21.55339 1.000 58.02088 169 PRO A N 1
ATOM 1348 C CA . PRO A 1 97 ? 85.94385 52.46145 20.20035 1.000 58.40831 169 PRO A CA 1
ATOM 1349 C C . PRO A 1 97 ? 85.25564 51.66808 19.10308 1.000 54.93000 169 PRO A C 1
ATOM 1350 O O . PRO A 1 97 ? 84.73902 52.26437 18.15123 1.000 51.77391 169 PRO A O 1
ATOM 1361 N N . LYS A 1 98 ? 85.23358 50.33509 19.19604 1.000 51.00243 170 LYS A N 1
ATOM 1362 C CA . LYS A 1 98 ? 84.57943 49.54253 18.15599 1.000 48.08663 170 LYS A CA 1
ATOM 1363 C C . LYS A 1 98 ? 83.08317 49.81204 18.13247 1.000 48.00932 170 LYS A C 1
ATOM 1364 O O . LYS A 1 98 ? 82.49163 49.93779 17.06445 1.000 50.95299 170 LYS A O 1
ATOM 1383 N N . GLU A 1 99 ? 82.46250 49.97621 19.29919 1.000 56.22069 171 GLU A N 1
ATOM 1384 C CA . GLU A 1 99 ? 81.03417 50.26940 19.33439 1.000 59.19110 171 GLU A CA 1
ATOM 1385 C C . GLU A 1 99 ? 80.71805 51.61719 18.69594 1.000 56.98125 171 GLU A C 1
ATOM 1386 O O . GLU A 1 99 ? 79.66993 51.77370 18.05470 1.000 54.46895 171 GLU A O 1
ATOM 1398 N N . ASN A 1 100 ? 81.58760 52.61771 18.89822 1.000 55.27307 172 ASN A N 1
ATOM 1399 C CA . ASN A 1 100 ? 81.38413 53.91777 18.26322 1.000 52.44244 172 ASN A CA 1
ATOM 1400 C C . ASN A 1 100 ? 81.59905 53.82958 16.76074 1.000 49.30962 172 ASN A C 1
ATOM 1401 O O . ASN A 1 100 ? 80.83243 54.40403 15.97832 1.000 45.59129 172 ASN A O 1
ATOM 1412 N N . LEU A 1 101 ? 82.65515 53.13204 16.33861 1.000 49.87801 173 LEU A N 1
ATOM 1413 C CA . LEU A 1 101 ? 82.91602 52.98569 14.91334 1.000 48.26462 173 LEU A CA 1
ATOM 1414 C C . LEU A 1 101 ? 81.77507 52.24317 14.22183 1.000 47.82994 173 LEU A C 1
ATOM 1415 O O . LEU A 1 101 ? 81.34547 52.62803 13.13057 1.000 42.07330 173 LEU A O 1
ATOM 1431 N N . ALA A 1 102 ? 81.25622 51.19157 14.85358 1.000 47.32610 174 ALA A N 1
ATOM 1432 C CA . ALA A 1 102 ? 80.11313 50.48755 14.28728 1.000 52.04693 174 ALA A CA 1
ATOM 1433 C C . ALA A 1 102 ? 78.90959 51.40957 14.18443 1.000 51.21360 174 ALA A C 1
ATOM 1434 O O . ALA A 1 102 ? 78.25123 51.47104 13.14499 1.000 48.95679 174 ALA A O 1
ATOM 1441 N N . ARG A 1 103 ? 78.61718 52.15298 15.25264 1.000 47.71516 175 ARG A N 1
ATOM 1442 C CA . ARG A 1 103 ? 77.46668 53.05573 15.23626 1.000 52.98899 175 ARG A CA 1
ATOM 1443 C C . ARG A 1 103 ? 77.57940 54.04711 14.08476 1.000 50.49422 175 ARG A C 1
ATOM 1444 O O . ARG A 1 103 ? 76.60981 54.28444 13.35727 1.000 44.34281 175 ARG A O 1
ATOM 1465 N N . LEU A 1 104 ? 78.76336 54.63694 13.90611 1.000 47.50048 176 LEU A N 1
ATOM 1466 C CA . LEU A 1 104 ? 78.95726 55.66997 12.89108 1.000 46.66025 176 LEU A CA 1
ATOM 1467 C C . LEU A 1 104 ? 78.89837 55.09357 11.48107 1.000 49.32456 176 LEU A C 1
ATOM 1468 O O . LEU A 1 104 ? 78.43624 55.76040 10.55582 1.000 47.02577 176 LEU A O 1
ATOM 1484 N N . LEU A 1 105 ? 79.35810 53.86538 11.29766 1.000 47.09824 177 LEU A N 1
ATOM 1485 C CA . LEU A 1 105 ? 79.23338 53.22130 9.99758 1.000 54.10975 177 LEU A CA 1
ATOM 1486 C C . LEU A 1 105 ? 77.77484 52.93485 9.65889 1.000 51.96837 177 LEU A C 1
ATOM 1487 O O . LEU A 1 105 ? 77.35247 53.13499 8.51648 1.000 48.97328 177 LEU A O 1
ATOM 1503 N N . LYS A 1 106 ? 76.97348 52.50878 10.63819 1.000 53.84320 178 LYS A N 1
ATOM 1504 C CA . LYS A 1 106 ? 75.55870 52.25687 10.38702 1.000 52.16584 178 LYS A CA 1
ATOM 1505 C C . LYS A 1 106 ? 74.71873 53.52686 10.25803 1.000 55.84360 178 LYS A C 1
ATOM 1506 O O . LYS A 1 106 ? 73.58073 53.45513 9.78610 1.000 54.71890 178 LYS A O 1
ATOM 1525 N N . ARG A 1 107 ? 75.23516 54.68015 10.68545 1.000 61.87411 179 ARG A N 1
ATOM 1526 C CA . ARG A 1 107 ? 74.48051 55.91822 10.52143 1.000 62.42359 179 ARG A CA 1
ATOM 1527 C C . ARG A 1 107 ? 74.11897 56.15477 9.06048 1.000 63.99059 179 ARG A C 1
ATOM 1528 O O . ARG A 1 107 ? 73.10987 56.80944 8.77244 1.000 66.02108 179 ARG A O 1
ATOM 1549 N N . ASP A 1 108 ? 74.93239 55.64320 8.13192 1.000 72.07621 180 ASP A N 1
ATOM 1550 C CA . ASP A 1 108 ? 74.66800 55.74032 6.69499 1.000 68.92110 180 ASP A CA 1
ATOM 1551 C C . ASP A 1 108 ? 74.56720 57.19638 6.24475 1.000 64.26311 180 ASP A C 1
ATOM 1552 O O . ASP A 1 108 ? 73.60801 57.60510 5.59314 1.000 66.66110 180 ASP A O 1
ATOM 1561 N N . ASP A 1 109 ? 75.57661 57.98485 6.60345 1.000 59.30216 181 ASP A N 1
ATOM 1562 C CA . ASP A 1 109 ? 75.62754 59.38107 6.19778 1.000 55.48810 181 ASP A CA 1
ATOM 1563 C C . ASP A 1 109 ? 76.97606 59.67279 5.54891 1.000 57.81617 181 ASP A C 1
ATOM 1564 O O . ASP A 1 109 ? 77.78022 58.75544 5.34422 1.000 49.67877 181 ASP A O 1
ATOM 1573 N N . SER A 1 110 ? 77.23996 60.94631 5.24517 1.000 56.93979 182 SER A N 1
ATOM 1574 C CA . SER A 1 110 ? 78.46371 61.30103 4.53499 1.000 59.82191 182 SER A CA 1
ATOM 1575 C C . SER A 1 110 ? 79.71425 60.83804 5.27775 1.000 60.02883 182 SER A C 1
ATOM 1576 O O . SER A 1 110 ? 80.73672 60.55680 4.64227 1.000 58.80175 182 SER A O 1
ATOM 1584 N N . LYS A 1 111 ? 79.66448 60.76509 6.61494 1.000 64.39990 183 LYS A N 1
ATOM 1585 C CA . LYS A 1 111 ? 80.81367 60.27330 7.37384 1.000 64.21348 183 LYS A CA 1
ATOM 1586 C C . LYS A 1 111 ? 80.97994 58.76409 7.22016 1.000 57.15727 183 LYS A C 1
ATOM 1587 O O . LYS A 1 111 ? 82.10742 58.25608 7.25740 1.000 50.68975 183 LYS A O 1
ATOM 1606 N N . SER A 1 112 ? 79.87440 58.03173 7.06326 1.000 44.48317 184 SER A N 1
ATOM 1607 C CA . SER A 1 112 ? 79.97609 56.61759 6.72884 1.000 53.49926 184 SER A CA 1
ATOM 1608 C C . SER A 1 112 ? 80.69099 56.41843 5.39500 1.000 47.78779 184 SER A C 1
ATOM 1609 O O . SER A 1 112 ? 81.52496 55.51674 5.26177 1.000 43.12284 184 SER A O 1
ATOM 1617 N N . VAL A 1 113 ? 80.37466 57.24666 4.39431 1.000 45.25144 185 VAL A N 1
ATOM 1618 C CA . VAL A 1 113 ? 81.03441 57.13349 3.09246 1.000 50.52431 185 VAL A CA 1
ATOM 1619 C C . VAL A 1 113 ? 82.53093 57.38097 3.23438 1.000 46.50974 185 VAL A C 1
ATOM 1620 O O . VAL A 1 113 ? 83.35200 56.65390 2.66601 1.000 44.15817 185 VAL A O 1
ATOM 1667 N N . ILE A 1 116 ? 84.23980 54.25542 4.51403 1.000 40.94928 188 ILE A N 1
ATOM 1668 C CA . ILE A 1 116 ? 84.38474 53.24145 3.46958 1.000 40.61416 188 ILE A CA 1
ATOM 1669 C C . ILE A 1 116 ? 85.41549 53.67853 2.43838 1.000 38.69330 188 ILE A C 1
ATOM 1670 O O . ILE A 1 116 ? 86.20444 52.86349 1.94884 1.000 37.79336 188 ILE A O 1
ATOM 1686 N N . ASP A 1 117 ? 85.42551 54.96687 2.08833 1.000 41.44941 189 ASP A N 1
ATOM 1687 C CA . ASP A 1 117 ? 86.41089 55.46031 1.12599 1.000 43.85909 189 ASP A CA 1
ATOM 1688 C C . ASP A 1 117 ? 87.82610 55.30685 1.67596 1.000 45.32811 189 ASP A C 1
ATOM 1689 O O . ASP A 1 117 ? 88.75372 54.93552 0.94698 1.000 44.82047 189 ASP A O 1
ATOM 1698 N N . ASP A 1 118 ? 88.01259 55.58088 2.96396 1.000 45.34676 190 ASP A N 1
ATOM 1699 C CA . ASP A 1 118 ? 89.32944 55.37926 3.57179 1.000 45.75118 190 ASP A CA 1
ATOM 1700 C C . ASP A 1 118 ? 89.72078 53.90327 3.56248 1.000 40.53139 190 ASP A C 1
ATOM 1701 O O . ASP A 1 118 ? 90.86886 53.56441 3.27046 1.000 41.29725 190 ASP A O 1
ATOM 1710 N N . LEU A 1 119 ? 88.76496 53.00747 3.81991 1.000 42.17527 191 LEU A N 1
ATOM 1711 C CA . LEU A 1 119 ? 89.06786 51.58589 3.73542 1.000 43.13674 191 LEU A CA 1
ATOM 1712 C C . LEU A 1 119 ? 89.54829 51.22331 2.34964 1.000 42.71346 191 LEU A C 1
ATOM 1713 O O . LEU A 1 119 ? 90.48939 50.44020 2.19007 1.000 45.24700 191 LEU A O 1
ATOM 1729 N N . LEU A 1 120 ? 88.85700 51.74158 1.32647 1.000 42.20985 192 LEU A N 1
ATOM 1730 C CA . LEU A 1 120 ? 89.21886 51.43682 -0.04627 1.000 42.04487 192 LEU A CA 1
ATOM 1731 C C . LEU A 1 120 ? 90.59572 51.97908 -0.39043 1.000 46.27053 192 LEU A C 1
ATOM 1732 O O . LEU A 1 120 ? 91.30302 51.37202 -1.20139 1.000 53.80439 192 LEU A O 1
ATOM 1748 N N . ASP A 1 121 ? 91.01030 53.08938 0.22898 1.000 45.43871 193 ASP A N 1
ATOM 1749 C CA . ASP A 1 121 ? 92.34345 53.63042 -0.02340 1.000 43.04194 193 ASP A CA 1
ATOM 1750 C C . ASP A 1 121 ? 93.44635 52.85020 0.68722 1.000 48.90127 193 ASP A C 1
ATOM 1751 O O . ASP A 1 121 ? 94.63015 53.12141 0.45051 1.000 49.66327 193 ASP A O 1
ATOM 1760 N N . SER A 1 122 ? 93.09099 51.91339 1.56836 1.000 46.31955 194 SER A N 1
ATOM 1761 C CA . SER A 1 122 ? 94.07439 51.15722 2.33334 1.000 46.83967 194 SER A CA 1
ATOM 1762 C C . SER A 1 122 ? 94.62912 49.96430 1.56231 1.000 40.85301 194 SER A C 1
ATOM 1763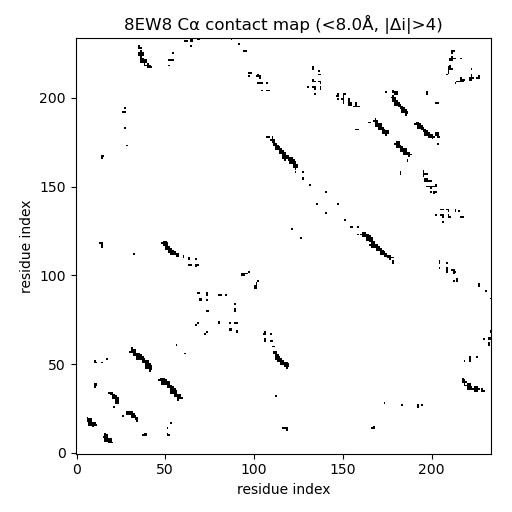 O O . SER A 1 122 ? 95.45815 49.22653 2.10468 1.000 47.39022 194 SER A O 1
ATOM 1771 N N . GLY A 1 123 ? 94.19412 49.75078 0.32632 1.000 49.49149 195 GLY A N 1
ATOM 1772 C CA . GLY A 1 123 ? 94.65705 48.62531 -0.46197 1.000 52.92864 195 GLY A CA 1
ATOM 1773 C C . GLY A 1 123 ? 93.76467 47.41209 -0.40611 1.000 52.20041 195 GLY A C 1
ATOM 1774 O O . GLY A 1 123 ? 94.18373 46.32941 -0.82062 1.000 46.80796 195 GLY A O 1
ATOM 1795 N N . ARG A 1 125 ? 91.42081 44.59945 -1.26527 1.000 40.87994 197 ARG A N 1
ATOM 1796 C CA . ARG A 1 125 ? 91.09566 43.93438 -2.51204 1.000 41.22080 197 ARG A CA 1
ATOM 1797 C C . ARG A 1 125 ? 89.71354 43.30270 -2.44845 1.000 39.72078 197 ARG A C 1
ATOM 1798 O O . ARG A 1 125 ? 89.37596 42.62563 -1.47535 1.000 40.56722 197 ARG A O 1
ATOM 1836 N N A LEU A 1 127 ? 86.04590 41.65532 -4.81543 0.556 36.94227 199 LEU A N 1
ATOM 1837 N N B LEU A 1 127 ? 86.00511 41.71986 -4.81660 0.444 36.97653 199 LEU A N 1
ATOM 1838 C CA A LEU A 1 127 ? 85.36646 41.18397 -6.00828 0.556 33.38424 199 LEU A CA 1
ATOM 1839 C CA B LEU A 1 127 ? 85.36141 41.16135 -5.99258 0.444 33.36079 199 LEU A CA 1
ATOM 1840 C C A LEU A 1 127 ? 83.90685 41.60523 -5.93987 0.556 34.49013 199 LEU A C 1
ATOM 1841 C C B LEU A 1 127 ? 83.88862 41.53222 -5.94691 0.444 34.47073 199 LEU A C 1
ATOM 1842 O O A LEU A 1 127 ? 83.30525 41.61718 -4.85269 0.556 32.82840 199 LEU A O 1
ATOM 1843 O O B LEU A 1 127 ? 83.25858 41.46052 -4.88426 0.444 32.90131 199 LEU A O 1
ATOM 1874 N N . ALA A 1 128 ? 83.33391 41.89856 -7.09855 1.000 28.02595 200 ALA A N 1
ATOM 1875 C CA . ALA A 1 128 ? 81.89214 41.98160 -7.28883 1.000 27.77811 200 ALA A CA 1
ATOM 1876 C C . ALA A 1 128 ? 81.56860 40.90225 -8.31608 1.000 29.74906 200 ALA A C 1
ATOM 1877 O O . ALA A 1 128 ? 82.13118 40.90238 -9.41746 1.000 31.62267 200 ALA A O 1
ATOM 1884 N N . LYS A 1 129 ? 80.69926 39.97479 -7.94730 1.000 32.89257 201 LYS A N 1
ATOM 1885 C CA . LYS A 1 129 ? 80.15590 38.96923 -8.85152 1.000 29.96893 201 LYS A CA 1
ATOM 1886 C C . LYS A 1 129 ? 78.73692 39.39359 -9.20106 1.000 25.54911 201 LYS A C 1
ATOM 1887 O O . LYS A 1 129 ? 77.87800 39.47356 -8.31805 1.000 27.72444 201 LYS A O 1
ATOM 1906 N N . ILE A 1 130 ? 78.51458 39.71104 -10.45914 1.000 27.84431 202 ILE A N 1
ATOM 1907 C CA . ILE A 1 130 ? 77.23114 40.20312 -10.95334 1.000 32.23187 202 ILE A CA 1
ATOM 1908 C C . ILE A 1 130 ? 76.64919 39.10533 -11.83549 1.000 27.88445 202 ILE A C 1
ATOM 1909 O O . ILE A 1 130 ? 77.25609 38.72917 -12.85047 1.000 29.36737 202 ILE A O 1
ATOM 1925 N N . THR A 1 131 ? 75.48194 38.59975 -11.45476 1.000 27.74457 203 THR A N 1
ATOM 1926 C CA . THR A 1 131 ? 74.83791 37.48657 -12.15751 1.000 33.37577 203 THR A CA 1
ATOM 1927 C C . THR A 1 131 ? 73.44684 37.90412 -12.61906 1.000 31.03300 203 THR A C 1
ATOM 1928 O O . THR A 1 131 ? 72.51588 37.99012 -11.79791 1.000 28.74197 203 THR A O 1
ATOM 1939 N N . PRO A 1 132 ? 73.25673 38.17740 -13.91518 1.000 27.67253 204 PRO A N 1
ATOM 1940 C CA . PRO A 1 132 ? 71.93839 38.62904 -14.38890 1.000 27.27492 204 PRO A CA 1
ATOM 1941 C C . PRO A 1 132 ? 70.85279 37.57779 -14.21147 1.000 30.22425 204 PRO A C 1
ATOM 1942 O O . PRO A 1 132 ? 71.08012 36.38872 -14.42177 1.000 31.55892 204 PRO A O 1
ATOM 1953 N N . VAL A 1 133 ? 69.66504 38.03579 -13.80518 1.000 29.76042 205 VAL A N 1
ATOM 1954 C CA . VAL A 1 133 ? 68.49586 37.18289 -13.64366 1.000 33.61269 205 VAL A CA 1
ATOM 1955 C C . VAL A 1 133 ? 67.62657 37.14290 -14.89132 1.000 27.64977 205 VAL A C 1
ATOM 1956 O O . VAL A 1 133 ? 66.52667 36.58796 -14.86607 1.000 34.96442 205 VAL A O 1
ATOM 1969 N N . ARG A 1 134 ? 68.09246 37.72126 -15.97910 1.000 34.39666 206 ARG A N 1
ATOM 1970 C CA . ARG A 1 134 ? 67.42996 37.69429 -17.26628 1.000 37.15625 206 ARG A CA 1
ATOM 1971 C C . ARG A 1 134 ? 68.50563 37.92973 -18.30919 1.000 34.72391 206 ARG A C 1
ATOM 1972 O O . ARG A 1 134 ? 69.59571 38.42451 -18.00720 1.000 34.90139 206 ARG A O 1
ATOM 1993 N N . ASN A 1 135 ? 68.19434 37.54522 -19.53589 1.000 37.92241 207 ASN A N 1
ATOM 1994 C CA . ASN A 1 135 ? 69.11023 37.78036 -20.64478 1.000 33.19122 207 ASN A CA 1
ATOM 1995 C C . ASN A 1 135 ? 69.30695 39.27726 -20.83138 1.000 34.13569 207 ASN A C 1
ATOM 1996 O O . ASN A 1 135 ? 68.36134 40.05649 -20.75781 1.000 32.93022 207 ASN A O 1
ATOM 2007 N N . THR A 1 136 ? 70.54832 39.68194 -21.03672 1.000 31.43776 208 THR A N 1
ATOM 2008 C CA . THR A 1 136 ? 70.90771 41.09599 -21.15681 1.000 32.66697 208 THR A CA 1
ATOM 2009 C C . THR A 1 136 ? 72.08903 41.18253 -22.12052 1.000 38.95963 208 THR A C 1
ATOM 2010 O O . THR A 1 136 ? 72.20397 40.35126 -23.03642 1.000 36.65855 208 THR A O 1
ATOM 2021 N N . ASP A 1 137 ? 72.92741 42.20102 -21.98089 1.000 32.06442 209 ASP A N 1
ATOM 2022 C CA . ASP A 1 137 ? 74.06908 42.36098 -22.87464 1.000 38.83401 209 ASP A CA 1
ATOM 2023 C C . ASP A 1 137 ? 75.11805 43.21320 -22.16672 1.000 37.92577 209 ASP A C 1
ATOM 2024 O O . ASP A 1 137 ? 74.87087 43.78572 -21.10522 1.000 32.89280 209 ASP A O 1
ATOM 2033 N N . PHE A 1 138 ? 76.31859 43.26518 -22.75925 1.000 30.83943 210 PHE A N 1
ATOM 2034 C CA . PHE A 1 138 ? 77.42601 43.93267 -22.07380 1.000 38.88143 210 PHE A CA 1
ATOM 2035 C C . PHE A 1 138 ? 77.16931 45.42740 -21.97132 1.000 33.82302 210 PHE A C 1
ATOM 2036 O O . PHE A 1 138 ? 77.54796 46.06044 -20.97964 1.000 35.79357 210 PHE A O 1
ATOM 2053 N N . LYS A 1 139 ? 76.49690 45.99750 -22.96771 1.000 31.29670 211 LYS A N 1
ATOM 2054 C CA . LYS A 1 139 ? 76.15742 47.41696 -22.92602 1.000 35.83336 211 LYS A CA 1
ATOM 2055 C C . LYS A 1 139 ? 75.37524 47.74791 -21.65881 1.000 35.98694 211 LYS A C 1
ATOM 2056 O O . LYS A 1 139 ? 75.67445 48.72840 -20.97075 1.000 40.25683 211 LYS A O 1
ATOM 2075 N N . HIS A 1 140 ? 74.38216 46.92771 -21.31696 1.000 36.82975 212 HIS A N 1
ATOM 2076 C CA . HIS A 1 140 ? 73.56274 47.23095 -20.14521 1.000 36.77478 212 HIS A CA 1
ATOM 2077 C C . HIS A 1 140 ? 74.33002 47.01610 -18.84971 1.000 39.56089 212 HIS A C 1
ATOM 2078 O O . HIS A 1 140 ? 74.18450 47.79719 -17.91206 1.000 34.43832 212 HIS A O 1
ATOM 2092 N N . LEU A 1 141 ? 75.13491 45.96100 -18.76406 1.000 31.93918 213 LEU A N 1
ATOM 2093 C CA . LEU A 1 141 ? 75.98640 45.79600 -17.58928 1.000 39.54043 213 LEU A CA 1
ATOM 2094 C C . LEU A 1 141 ? 76.88166 47.01234 -17.40934 1.000 37.98653 213 LEU A C 1
ATOM 2095 O O . LEU A 1 141 ? 76.93587 47.60761 -16.33409 1.000 36.84521 213 LEU A O 1
ATOM 2111 N N . LYS A 1 142 ? 77.56185 47.42669 -18.47605 1.000 35.53346 214 LYS A N 1
ATOM 2112 C CA . LYS A 1 142 ? 78.45271 48.57830 -18.38394 1.000 37.69582 214 LYS A CA 1
ATOM 2113 C C . LYS A 1 142 ? 77.69519 49.82150 -17.95770 1.000 43.07867 214 LYS A C 1
ATOM 2114 O O . LYS A 1 142 ? 78.12351 50.53866 -17.05091 1.000 36.68788 214 LYS A O 1
ATOM 2133 N N . GLU A 1 143 ? 76.56037 50.09732 -18.60403 1.000 36.14837 215 GLU A N 1
ATOM 2134 C CA . GLU A 1 143 ? 75.80480 51.30482 -18.26505 1.000 40.65714 215 GLU A CA 1
ATOM 2135 C C . GLU A 1 143 ? 75.36470 51.28626 -16.81159 1.000 41.15121 215 GLU A C 1
ATOM 2136 O O . GLU A 1 143 ? 75.33087 52.33336 -16.15713 1.000 38.38828 215 GLU A O 1
ATOM 2148 N N . GLY A 1 144 ? 75.04191 50.10800 -16.28351 1.000 39.85986 216 GLY A N 1
ATOM 2149 C CA . GLY A 1 144 ? 74.64311 50.02771 -14.88768 1.000 43.53222 216 GLY A CA 1
ATOM 2150 C C . GLY A 1 144 ? 75.76854 50.39793 -13.93982 1.000 42.84409 216 GLY A C 1
ATOM 2151 O O . GLY A 1 144 ? 75.54492 51.05904 -12.92425 1.000 42.38984 216 GLY A O 1
ATOM 2155 N N . LEU A 1 145 ? 77.00088 49.99822 -14.27374 1.000 41.10116 217 LEU A N 1
ATOM 2156 C CA . LEU A 1 145 ? 78.16006 50.41724 -13.48237 1.000 34.80392 217 LEU A CA 1
ATOM 2157 C C . LEU A 1 145 ? 78.35075 51.92134 -13.55645 1.000 35.93555 217 LEU A C 1
ATOM 2158 O O . LEU A 1 145 ? 78.63909 52.56940 -12.54753 1.000 37.05861 217 LEU A O 1
ATOM 2174 N N . VAL A 1 146 ? 78.18140 52.49867 -14.74676 1.000 38.84389 218 VAL A N 1
ATOM 2175 C CA . VAL A 1 146 ? 78.34293 53.94233 -14.88918 1.000 44.85808 218 VAL A CA 1
ATOM 2176 C C . VAL A 1 146 ? 77.31534 54.67858 -14.04723 1.000 41.38972 218 VAL A C 1
ATOM 2177 O O . VAL A 1 146 ? 77.64350 55.64503 -13.35575 1.000 42.13219 218 VAL A O 1
ATOM 2190 N N . LYS A 1 147 ? 76.06292 54.22980 -14.07713 1.000 39.51525 219 LYS A N 1
ATOM 2191 C CA . LYS A 1 147 ? 75.03962 54.87318 -13.25966 1.000 44.60904 219 LYS A CA 1
ATOM 2192 C C . LYS A 1 147 ? 75.40603 54.81178 -11.78426 1.000 44.12785 219 LYS A C 1
ATOM 2193 O O . LYS A 1 147 ? 75.22817 55.78835 -11.04728 1.000 44.66024 219 LYS A O 1
ATOM 2212 N N . THR A 1 148 ? 75.91206 53.66564 -11.33021 1.000 45.93165 220 THR A N 1
ATOM 2213 C CA . THR A 1 148 ? 76.29743 53.54029 -9.93045 1.000 48.39063 220 THR A CA 1
ATOM 2214 C C . THR A 1 148 ? 77.43248 54.49646 -9.59304 1.000 42.41640 220 THR A C 1
ATOM 2215 O O . THR A 1 148 ? 77.39567 55.18353 -8.56550 1.000 43.05744 220 THR A O 1
ATOM 2226 N N . ILE A 1 149 ? 78.45751 54.54446 -10.45044 1.000 42.84288 221 ILE A N 1
ATOM 2227 C CA . ILE A 1 149 ? 79.61927 55.39419 -10.19321 1.000 39.26538 221 ILE A CA 1
ATOM 2228 C C . ILE A 1 149 ? 79.18598 56.84014 -10.08910 1.000 41.00646 221 ILE A C 1
ATOM 2229 O O . ILE A 1 149 ? 79.63787 57.58477 -9.21286 1.000 36.87156 221 ILE A O 1
ATOM 2245 N N . SER A 1 150 ? 78.26756 57.24475 -10.95758 1.000 36.76767 222 SER A N 1
ATOM 2246 C CA . SER A 1 150 ? 77.85991 58.63527 -11.06794 1.000 44.65940 222 SER A CA 1
ATOM 2247 C C . SER A 1 150 ? 77.08459 59.13547 -9.86651 1.000 44.22420 222 SER A C 1
ATOM 2248 O O . SER A 1 150 ? 76.86429 60.34722 -9.76643 1.000 47.96580 222 SER A O 1
ATOM 2256 N N . LYS A 1 151 ? 76.64766 58.24917 -8.97573 1.000 42.31753 223 LYS A N 1
ATOM 2257 C CA . LYS A 1 151 ? 76.00007 58.67364 -7.74021 1.000 44.13232 223 LYS A CA 1
ATOM 2258 C C . LYS A 1 151 ? 76.98221 58.98712 -6.61551 1.000 41.35396 223 LYS A C 1
ATOM 2259 O O . LYS A 1 151 ? 76.55777 59.45084 -5.55098 1.000 52.29206 223 LYS A O 1
ATOM 2278 N N . HIS A 1 152 ? 78.27231 58.76191 -6.80808 1.000 42.62120 224 HIS A N 1
ATOM 2279 C CA . HIS A 1 152 ? 79.19445 58.97654 -5.70503 1.000 39.72683 224 HIS A CA 1
ATOM 2280 C C . HIS A 1 152 ? 79.26606 60.46424 -5.37721 1.000 40.37862 224 HIS A C 1
ATOM 2281 O O . HIS A 1 152 ? 79.32992 61.29806 -6.28231 1.000 39.94223 224 HIS A O 1
ATOM 2295 N N . PRO A 1 153 ? 79.27376 60.82403 -4.09306 1.000 40.65911 225 PRO A N 1
ATOM 2296 C CA . PRO A 1 153 ? 79.18783 62.24953 -3.72952 1.000 38.34632 225 PRO A CA 1
ATOM 2297 C C . PRO A 1 153 ? 80.32430 63.10033 -4.25638 1.000 46.58271 225 PRO A C 1
ATOM 2298 O O . PRO A 1 153 ? 80.17526 64.32397 -4.31312 1.000 49.70362 225 PRO A O 1
ATOM 2309 N N . ASP A 1 154 ? 81.46116 62.51443 -4.61623 1.000 41.02627 226 ASP A N 1
ATOM 2310 C CA . ASP A 1 154 ? 82.63506 63.29342 -4.99867 1.000 46.19812 226 ASP A CA 1
ATOM 2311 C C . ASP A 1 154 ? 82.82974 63.40381 -6.50450 1.000 44.27148 226 ASP A C 1
ATOM 2312 O O . ASP A 1 154 ? 83.87504 63.89198 -6.95720 1.000 40.46628 226 ASP A O 1
ATOM 2321 N N . VAL A 1 155 ? 81.84363 62.98214 -7.28944 1.000 39.96389 227 VAL A N 1
ATOM 2322 C CA . VAL A 1 155 ? 81.98145 63.01482 -8.74608 1.000 35.04250 227 VAL A CA 1
ATOM 2323 C C . VAL A 1 155 ? 82.29338 64.42996 -9.22564 1.000 43.89541 227 VAL A C 1
ATOM 2324 O O . VAL A 1 155 ? 83.23946 64.65321 -9.99608 1.000 40.79732 227 VAL A O 1
ATOM 2337 N N . ALA A 1 156 ? 81.52511 65.40904 -8.74316 1.000 46.19860 228 ALA A N 1
ATOM 2338 C CA . ALA A 1 156 ? 81.65203 66.78033 -9.22974 1.000 46.90627 228 ALA A CA 1
ATOM 2339 C C . ALA A 1 156 ? 83.03082 67.36777 -8.95069 1.000 49.29215 228 ALA A C 1
ATOM 2340 O O . ALA A 1 156 ? 83.47762 68.27698 -9.66099 1.000 48.79863 228 ALA A O 1
ATOM 2347 N N . ASN A 1 157 ? 83.71808 66.88928 -7.91478 1.000 45.58517 229 ASN A N 1
ATOM 2348 C CA . ASN A 1 157 ? 85.05755 67.38265 -7.60151 1.000 43.91881 229 ASN A CA 1
ATOM 2349 C C . ASN A 1 157 ? 86.16812 66.60583 -8.30715 1.000 47.39829 229 ASN A C 1
ATOM 2350 O O . ASN A 1 157 ? 87.35212 66.87041 -8.06000 1.000 45.07516 229 ASN A O 1
ATOM 2361 N N . ASN A 1 158 ? 85.81923 65.64610 -9.15910 1.000 44.54023 230 ASN A N 1
ATOM 2362 C CA . ASN A 1 158 ? 86.80800 64.89917 -9.92150 1.000 43.80029 230 ASN A CA 1
ATOM 2363 C C . ASN A 1 158 ? 86.32963 64.66761 -11.35195 1.000 41.31241 230 ASN A C 1
ATOM 2364 O O . ASN A 1 158 ? 86.63601 63.62839 -11.94654 1.000 41.28224 230 ASN A O 1
ATOM 2375 N N . LYS A 1 159 ? 85.59993 65.63469 -11.92276 1.000 39.08298 231 LYS A N 1
ATOM 2376 C CA . LYS A 1 159 ? 84.85685 65.40115 -13.16260 1.000 45.40335 231 LYS A CA 1
ATOM 2377 C C . LYS A 1 159 ? 85.76951 64.94817 -14.29857 1.000 42.28982 231 LYS A C 1
ATOM 2378 O O . LYS A 1 159 ? 85.50895 63.93327 -14.95372 1.000 46.62312 231 LYS A O 1
ATOM 2397 N N . ASP A 1 160 ? 86.82525 65.71721 -14.58055 1.000 44.92956 232 ASP A N 1
ATOM 2398 C CA . ASP A 1 160 ? 87.65853 65.41421 -15.74209 1.000 46.21717 232 ASP A CA 1
ATOM 2399 C C . ASP A 1 160 ? 88.40332 64.09551 -15.55781 1.000 42.10229 232 ASP A C 1
ATOM 2400 O O . ASP A 1 160 ? 88.39568 63.23760 -16.44586 1.000 40.31231 232 ASP A O 1
ATOM 2409 N N . THR A 1 161 ? 89.04576 63.90543 -14.40752 1.000 40.01147 233 THR A N 1
ATOM 2410 C CA . THR A 1 161 ? 89.74338 62.64362 -14.17382 1.000 41.13422 233 THR A CA 1
ATOM 2411 C C . THR A 1 161 ? 88.78031 61.46436 -14.24156 1.000 43.50872 233 THR A C 1
ATOM 2412 O O . THR A 1 161 ? 89.11675 60.40832 -14.79023 1.000 37.53845 233 THR A O 1
ATOM 2423 N N . LEU A 1 162 ? 87.56708 61.62606 -13.71335 1.000 40.12863 234 LEU A N 1
ATOM 2424 C CA . LEU A 1 162 ? 86.61504 60.52077 -13.75834 1.000 44.96573 234 LEU A CA 1
ATOM 2425 C C . LEU A 1 162 ? 86.21362 60.21995 -15.19559 1.000 41.35369 234 LEU A C 1
ATOM 2426 O O . LEU A 1 162 ? 86.13023 59.05080 -15.59014 1.000 40.98684 234 LEU A O 1
ATOM 2442 N N . ALA A 1 163 ? 85.99573 61.26424 -16.00344 1.000 43.23572 235 ALA A N 1
ATOM 2443 C CA . ALA A 1 163 ? 85.62551 61.05930 -17.40306 1.000 43.22428 235 ALA A CA 1
ATOM 2444 C C . ALA A 1 163 ? 86.66962 60.23059 -18.14536 1.000 41.46595 235 ALA A C 1
ATOM 2445 O O . ALA A 1 163 ? 86.32390 59.36623 -18.95497 1.000 43.47273 235 ALA A O 1
ATOM 2452 N N . LYS A 1 164 ? 87.95882 60.50576 -17.91258 1.000 40.42843 236 LYS A N 1
ATOM 2453 C CA . LYS A 1 164 ? 88.99820 59.67797 -18.52517 1.000 40.79607 236 LYS A CA 1
ATOM 2454 C C . LYS A 1 164 ? 88.85253 58.22606 -18.07815 1.000 38.35362 236 LYS A C 1
ATOM 2455 O O . LYS A 1 164 ? 89.01741 57.29874 -18.87645 1.000 42.02991 236 LYS A O 1
ATOM 2474 N N . GLY A 1 165 ? 88.54346 58.01543 -16.79582 1.000 39.74202 237 GLY A N 1
ATOM 2475 C CA . GLY A 1 165 ? 88.35793 56.66639 -16.30232 1.000 37.77453 237 GLY A CA 1
ATOM 2476 C C . GLY A 1 165 ? 87.15152 55.97522 -16.91379 1.000 40.91985 237 GLY A C 1
ATOM 2477 O O . GLY A 1 165 ? 87.20217 54.78514 -17.22300 1.000 40.00019 237 GLY A O 1
ATOM 2481 N N . LEU A 1 166 ? 86.05489 56.70823 -17.11172 1.000 35.99006 238 LEU A N 1
ATOM 2482 C CA . LEU A 1 166 ? 84.88669 56.09637 -17.73570 1.000 41.98280 238 LEU A CA 1
ATOM 2483 C C . LEU A 1 166 ? 85.18704 55.68511 -19.17425 1.000 41.61593 238 LEU A C 1
ATOM 2484 O O . LEU A 1 166 ? 84.67062 54.66647 -19.63805 1.000 39.16285 238 LEU A O 1
ATOM 2500 N N . SER A 1 167 ? 86.06104 56.41787 -19.87998 1.000 44.07488 239 SER A N 1
ATOM 2501 C CA . SER A 1 167 ? 86.45379 55.98357 -21.22183 1.000 41.26136 239 SER A CA 1
ATOM 2502 C C . SER A 1 167 ? 87.23393 54.67738 -21.17253 1.000 44.95863 239 SER A C 1
ATOM 2503 O O . SER A 1 167 ? 87.02933 53.79605 -22.00965 1.000 44.70689 239 SER A O 1
ATOM 2511 N N . GLU A 1 168 ? 88.15334 54.54603 -20.21342 1.000 40.59833 240 GLU A N 1
ATOM 2512 C CA . GLU A 1 168 ? 88.81454 53.26331 -19.99950 1.000 45.08069 240 GLU A CA 1
ATOM 2513 C C . GLU A 1 168 ? 87.79520 52.15538 -19.76818 1.000 40.70224 240 GLU A C 1
ATOM 2514 O O . GLU A 1 168 ? 87.99504 51.01206 -20.18912 1.000 41.96421 240 GLU A O 1
ATOM 2526 N N . LEU A 1 169 ? 86.72505 52.46252 -19.03489 1.000 36.02390 241 LEU A N 1
ATOM 2527 C CA . LEU A 1 169 ? 85.70967 51.44900 -18.75240 1.000 44.00466 241 LEU A CA 1
ATOM 2528 C C . LEU A 1 169 ? 85.06544 50.94156 -20.03775 1.000 39.15731 241 LEU A C 1
ATOM 2529 O O . LEU A 1 169 ? 84.81435 49.73902 -20.17185 1.000 50.41213 241 LEU A O 1
ATOM 2545 N N . ASN A 1 170 ? 84.85410 51.82709 -21.02512 1.000 46.27043 242 ASN A N 1
ATOM 2546 C CA . ASN A 1 170 ? 84.32804 51.38469 -22.31705 1.000 47.28853 242 ASN A CA 1
ATOM 2547 C C . ASN A 1 170 ? 85.27650 50.39955 -22.98611 1.000 48.48022 242 ASN A C 1
ATOM 2548 O O . ASN A 1 170 ? 84.85806 49.36842 -23.51715 1.000 56.68453 242 ASN A O 1
ATOM 2559 N N . ASP A 1 171 ? 86.56408 50.71614 -22.99738 1.000 46.58923 243 ASP A N 1
ATOM 2560 C CA . ASP A 1 171 ? 87.52356 49.81327 -23.62254 1.000 48.25569 243 ASP A CA 1
ATOM 2561 C C . ASP A 1 171 ? 87.69804 48.53171 -22.82166 1.000 55.50717 243 ASP A C 1
ATOM 2562 O O . ASP A 1 171 ? 88.02360 47.48870 -23.39427 1.000 53.50549 243 ASP A O 1
ATOM 2571 N N . ALA A 1 172 ? 87.46762 48.57448 -21.50655 1.000 48.17191 244 ALA A N 1
ATOM 2572 C CA . ALA A 1 172 ? 87.63376 47.36498 -20.70872 1.000 44.04395 244 ALA A CA 1
ATOM 2573 C C . ALA A 1 172 ? 86.60568 46.30847 -21.08180 1.000 51.14415 244 ALA A C 1
ATOM 2574 O O . ALA A 1 172 ? 86.86048 45.11188 -20.91801 1.000 50.89150 244 ALA A O 1
ATOM 2581 N N . PHE A 1 173 ? 85.43504 46.72970 -21.55521 1.000 47.24548 245 PHE A N 1
ATOM 2582 C CA . PHE A 1 173 ? 84.39889 45.81167 -22.02885 1.000 52.08712 245 PHE A CA 1
ATOM 2583 C C . PHE A 1 173 ? 84.76446 45.44142 -23.46140 1.000 57.32689 245 PHE A C 1
ATOM 2584 O O . PHE A 1 173 ? 84.24251 45.98035 -24.44072 1.000 49.77980 245 PHE A O 1
ATOM 2601 N N . SER A 1 174 ? 85.71853 44.51153 -23.56521 1.000 61.40471 246 SER A N 1
ATOM 2602 C CA . SER A 1 174 ? 86.22738 44.09469 -24.86694 1.000 72.09046 246 SER A CA 1
ATOM 2603 C C . SER A 1 174 ? 85.20114 43.25476 -25.61610 1.000 76.30806 246 SER A C 1
ATOM 2604 O O . SER A 1 174 ? 85.02632 43.41100 -26.82890 1.000 75.64113 246 SER A O 1
ATOM 2612 N N . ARG A 1 175 ? 84.49518 42.38132 -24.91311 1.000 86.06021 247 ARG A N 1
ATOM 2613 C CA . ARG A 1 175 ? 83.46019 41.57058 -25.53948 1.000 88.75757 247 ARG A CA 1
ATOM 2614 C C . ARG A 1 175 ? 82.19732 42.39811 -25.74686 1.000 74.90140 247 ARG A C 1
ATOM 2615 O O . ARG A 1 175 ? 81.82468 43.21965 -24.90648 1.000 73.95898 247 ARG A O 1
ATOM 2636 N N . LYS A 1 176 ? 81.54922 42.18427 -26.88110 1.000 75.90573 248 LYS A N 1
ATOM 2637 C CA . LYS A 1 176 ? 80.28071 42.81301 -27.20630 1.000 76.24402 248 LYS A CA 1
ATOM 2638 C C . LYS A 1 176 ? 79.24448 41.72526 -27.46035 1.000 66.07945 248 LYS A C 1
ATOM 2639 O O . LYS A 1 176 ? 79.56569 40.64010 -27.95386 1.000 71.01780 248 LYS A O 1
ATOM 2658 N N . GLY A 1 177 ? 78.00076 42.01120 -27.08943 1.000 45.58369 249 GLY A N 1
ATOM 2659 C CA . GLY A 1 177 ? 76.91421 41.12235 -27.42499 1.000 42.24207 249 GLY A CA 1
ATOM 2660 C C . GLY A 1 177 ? 76.10046 40.61622 -26.25420 1.000 44.85030 249 GLY A C 1
ATOM 2661 O O . GLY A 1 177 ? 76.06222 41.23593 -25.18388 1.000 41.63172 249 GLY A O 1
ATOM 2665 N N . SER A 1 178 ? 75.44627 39.47714 -26.45361 1.000 48.41113 250 SER A N 1
ATOM 2666 C CA . SER A 1 178 ? 74.48285 38.97660 -25.49203 1.000 44.89535 250 SER A CA 1
ATOM 2667 C C . SER A 1 178 ? 75.17754 38.39004 -24.27130 1.000 42.53503 250 SER A C 1
ATOM 2668 O O . SER A 1 178 ? 76.29650 37.88346 -24.34080 1.000 40.79418 250 SER A O 1
ATOM 2676 N N . VAL A 1 179 ? 74.49155 38.49836 -23.13984 1.000 39.64378 251 VAL A N 1
ATOM 2677 C CA . VAL A 1 179 ? 74.85231 37.87982 -21.87449 1.000 37.96704 251 VAL A CA 1
ATOM 2678 C C . VAL A 1 179 ? 73.63193 37.09954 -21.41442 1.000 37.72945 251 VAL A C 1
ATOM 2679 O O . VAL A 1 179 ? 72.53549 37.65629 -21.33983 1.000 38.95241 251 VAL A O 1
ATOM 2692 N N . ARG A 1 180 ? 73.80230 35.81039 -21.17118 1.000 33.78705 252 ARG A N 1
ATOM 2693 C CA . ARG A 1 180 ? 72.67630 34.98765 -20.76078 1.000 32.26855 252 ARG A CA 1
ATOM 2694 C C . ARG A 1 180 ? 72.36809 35.15861 -19.27472 1.000 36.85687 252 ARG A C 1
ATOM 2695 O O . ARG A 1 180 ? 73.25393 35.39656 -18.44769 1.000 33.20000 252 ARG A O 1
ATOM 2716 N N . LYS A 1 181 ? 71.09720 35.01113 -18.94104 1.000 36.63979 253 LYS A N 1
ATOM 2717 C CA . LYS A 1 181 ? 70.70983 34.78922 -17.55417 1.000 34.55601 253 LYS A CA 1
ATOM 2718 C C . LYS A 1 181 ? 71.59397 33.71716 -16.93920 1.000 31.55405 253 LYS A C 1
ATOM 2719 O O . LYS A 1 181 ? 71.87751 32.68188 -17.55833 1.000 30.71597 253 LYS A O 1
ATOM 2738 N N . ASN A 1 182 ? 72.07662 34.00397 -15.73539 1.000 26.32481 254 ASN A N 1
ATOM 2739 C CA . ASN A 1 182 ? 72.95406 33.14821 -14.94312 1.000 28.55435 254 ASN A CA 1
ATOM 2740 C C . ASN A 1 182 ? 74.41400 33.17396 -15.39655 1.000 30.08215 254 ASN A C 1
ATOM 2741 O O . ASN A 1 182 ? 75.24278 32.44432 -14.79103 1.000 29.58315 254 ASN A O 1
ATOM 2752 N N . ASP A 1 183 ? 74.77289 33.93279 -16.44210 1.000 34.34537 255 ASP A N 1
ATOM 2753 C CA . ASP A 1 183 ? 76.18331 34.23480 -16.68127 1.000 35.27918 255 ASP A CA 1
ATOM 2754 C C . ASP A 1 183 ? 76.71121 35.10764 -15.53083 1.000 32.94446 255 ASP A C 1
ATOM 2755 O O . ASP A 1 183 ? 75.93535 35.69961 -14.77580 1.000 34.09904 255 ASP A O 1
ATOM 2764 N N . ASP A 1 184 ? 78.03411 35.24305 -15.43414 1.000 33.52322 256 ASP A N 1
ATOM 2765 C CA . ASP A 1 184 ? 78.65813 36.06697 -14.40135 1.000 32.24593 256 ASP A CA 1
ATOM 2766 C C . ASP A 1 184 ? 79.60832 37.08939 -15.02166 1.000 35.20568 256 ASP A C 1
ATOM 2767 O O . ASP A 1 184 ? 80.47450 36.73435 -15.82734 1.000 34.79679 256 ASP A O 1
ATOM 2776 N N . LEU A 1 185 ? 79.46224 38.34019 -14.61837 1.000 31.98424 257 LEU A N 1
ATOM 2777 C CA . LEU A 1 185 ? 80.50050 39.35296 -14.75536 1.000 35.67375 257 LEU A CA 1
ATOM 2778 C C . LEU A 1 185 ? 81.25584 39.47721 -13.43327 1.000 38.67538 257 LEU A C 1
ATOM 2779 O O . LEU A 1 185 ? 80.64611 39.69794 -12.37547 1.000 30.81259 257 LEU A O 1
ATOM 2795 N N . ILE A 1 186 ? 82.57622 39.33212 -13.50019 1.000 30.00887 258 ILE A N 1
ATOM 2796 C CA . ILE A 1 186 ? 83.45207 39.39811 -12.33300 1.000 31.68152 258 ILE A CA 1
ATOM 2797 C C . ILE A 1 186 ? 84.26351 40.68086 -12.40807 1.000 32.69411 258 ILE A C 1
ATOM 2798 O O . ILE A 1 186 ? 85.01009 40.89807 -13.37050 1.000 33.61965 258 ILE A O 1
ATOM 2814 N N . ILE A 1 187 ? 84.13401 41.51731 -11.38530 1.000 32.85909 259 ILE A N 1
ATOM 2815 C CA . ILE A 1 187 ? 84.90212 42.74938 -11.27185 1.000 28.10078 259 ILE A CA 1
ATOM 2816 C C . ILE A 1 187 ? 85.83728 42.60609 -10.07957 1.000 36.92495 259 ILE A C 1
ATOM 2817 O O . ILE A 1 187 ? 85.37528 42.47596 -8.94084 1.000 33.39193 259 ILE A O 1
ATOM 2833 N N . GLU A 1 188 ? 87.14207 42.65283 -10.32872 1.000 30.38218 260 GLU A N 1
ATOM 2834 C CA . GLU A 1 188 ? 88.13285 42.55889 -9.26161 1.000 33.60997 260 GLU A CA 1
ATOM 2835 C C . GLU A 1 188 ? 88.77916 43.91853 -9.02498 1.000 41.97990 260 GLU A C 1
ATOM 2836 O O . GLU A 1 188 ? 89.29697 44.53915 -9.95707 1.000 36.67951 260 GLU A O 1
ATOM 2848 N N . LEU A 1 189 ? 88.75680 44.36592 -7.76718 1.000 35.23029 261 LEU A N 1
ATOM 2849 C CA . LEU A 1 189 ? 89.43019 45.59159 -7.34759 1.000 36.04305 261 LEU A CA 1
ATOM 2850 C C . LEU A 1 189 ? 90.80516 45.21311 -6.81831 1.000 36.44523 261 LEU A C 1
ATOM 2851 O O . LEU A 1 189 ? 90.91605 44.46650 -5.83806 1.000 40.80710 261 LEU A O 1
ATOM 2867 N N . LEU A 1 190 ? 91.84537 45.72962 -7.45458 1.000 37.72518 262 LEU A N 1
ATOM 2868 C CA . LEU A 1 190 ? 93.22854 45.46423 -7.07320 1.000 41.47798 262 LEU A CA 1
ATOM 2869 C C . LEU A 1 190 ? 93.65351 46.36730 -5.91589 1.000 46.03904 262 LEU A C 1
ATOM 2870 O O . LEU A 1 190 ? 92.99190 47.35208 -5.58877 1.000 45.34461 262 LEU A O 1
ATOM 2886 N N . ALA A 1 191 ? 94.78486 46.02326 -5.29031 1.000 45.11282 263 ALA A N 1
ATOM 2887 C CA . ALA A 1 191 ? 95.24433 46.79713 -4.13846 1.000 49.83016 263 ALA A CA 1
ATOM 2888 C C . ALA A 1 191 ? 95.50405 48.25205 -4.49948 1.000 58.81228 263 ALA A C 1
ATOM 2889 O O . ALA A 1 191 ? 95.30515 49.14322 -3.66045 1.000 49.89440 263 ALA A O 1
ATOM 2896 N N . ASN A 1 192 ? 95.95853 48.50812 -5.72808 1.000 60.83211 264 ASN A N 1
ATOM 2897 C CA . ASN A 1 192 ? 96.24123 49.85611 -6.20938 1.000 62.63095 264 ASN A CA 1
ATOM 2898 C C . ASN A 1 192 ? 94.98804 50.61288 -6.645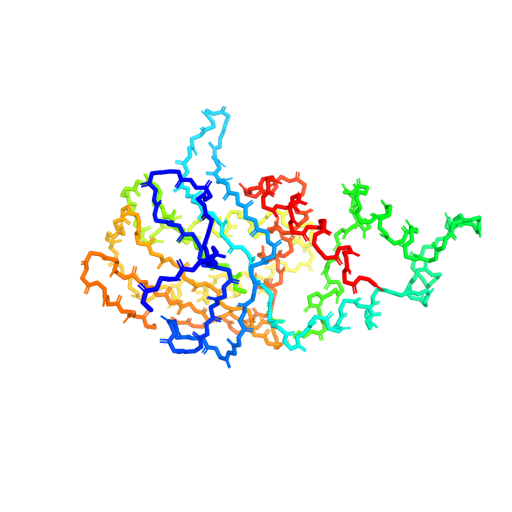94 1.000 59.30749 264 ASN A C 1
ATOM 2899 O O . ASN A 1 192 ? 95.11204 51.73986 -7.13031 1.000 59.64625 264 ASN A O 1
ATOM 2910 N N . GLY A 1 193 ? 93.79171 50.01375 -6.52152 1.000 45.20892 265 GLY A N 1
ATOM 2911 C CA . GLY A 1 193 ? 92.55806 50.65145 -6.93228 1.000 48.01364 265 GLY A CA 1
ATOM 2912 C C . GLY A 1 193 ? 92.11182 50.37403 -8.35524 1.000 47.59714 265 GLY A C 1
ATOM 2913 O O . GLY A 1 193 ? 90.98240 50.72882 -8.71068 1.000 41.19373 265 GLY A O 1
ATOM 2917 N N . ALA A 1 194 ? 92.94881 49.75006 -9.17666 1.000 42.53966 266 ALA A N 1
ATOM 2918 C CA . ALA A 1 194 ? 92.56048 49.40719 -10.53655 1.000 42.01872 266 ALA A CA 1
ATOM 2919 C C . ALA A 1 194 ? 91.49979 48.30484 -10.54286 1.000 38.20311 266 ALA A C 1
ATOM 2920 O O . ALA A 1 194 ? 91.30695 47.57671 -9.55992 1.000 38.10101 266 ALA A O 1
ATOM 2927 N N . LEU A 1 195 ? 90.78813 48.20009 -11.66339 1.000 34.32776 267 LEU A N 1
ATOM 2928 C CA . LEU A 1 195 ? 89.78908 47.15704 -11.87523 1.000 35.93126 267 LEU A CA 1
ATOM 2929 C C . LEU A 1 195 ? 90.23292 46.17124 -12.95578 1.000 37.75628 267 LEU A C 1
ATOM 2930 O O . LEU A 1 195 ? 90.80659 46.56496 -13.97976 1.000 38.84206 267 LEU A O 1
ATOM 2946 N N . GLN A 1 196 ? 89.96001 44.88659 -12.72338 1.000 37.32003 268 GLN A N 1
ATOM 2947 C CA . GLN A 1 196 ? 90.12388 43.82733 -13.72086 1.000 35.28899 268 GLN A CA 1
ATOM 2948 C C . GLN A 1 196 ? 88.76500 43.18880 -13.96371 1.000 41.08650 268 GLN A C 1
ATOM 2949 O O . GLN A 1 196 ? 88.11045 42.74196 -13.01907 1.000 38.74649 268 GLN A O 1
ATOM 2963 N N . PHE A 1 197 ? 88.34320 43.14389 -15.21776 1.000 35.20617 269 PHE A N 1
ATOM 2964 C CA . PHE A 1 197 ? 87.06215 42.56989 -15.59334 1.000 35.38518 269 PHE A CA 1
ATOM 2965 C C . PHE A 1 197 ? 87.23229 41.18784 -16.22449 1.000 37.19681 269 PHE A C 1
ATOM 2966 O O . PHE A 1 197 ? 88.22393 40.89877 -16.89336 1.000 39.56595 269 PHE A O 1
ATOM 2983 N N . SER A 1 198 ? 86.22783 40.33873 -16.01033 1.000 36.93004 270 SER A N 1
ATOM 2984 C CA . SER A 1 198 ? 86.21296 38.95046 -16.46224 1.000 33.62391 270 SER A CA 1
ATOM 2985 C C . SER A 1 198 ? 84.76442 38.54197 -16.68444 1.000 34.82734 270 SER A C 1
ATOM 2986 O O . SER A 1 198 ? 83.85208 39.08560 -16.06196 1.000 36.32072 270 SER A O 1
ATOM 2994 N N . TYR A 1 199 ? 84.55626 37.55451 -17.54746 1.000 35.20591 271 TYR A N 1
ATOM 2995 C CA . TYR A 1 199 ? 83.21404 37.09510 -17.87445 1.000 34.07390 271 TYR A CA 1
ATOM 2996 C C . TYR A 1 199 ? 83.17193 35.57748 -17.80121 1.000 31.14855 271 TYR A C 1
ATOM 2997 O O . TYR A 1 199 ? 84.09831 34.90171 -18.24197 1.000 36.70384 271 TYR A O 1
ATOM 3015 N N . HIS A 1 200 ? 82.10181 35.04439 -17.21929 1.000 32.50208 272 HIS A N 1
ATOM 3016 C CA . HIS A 1 200 ? 81.89133 33.60714 -17.15406 1.000 34.63849 272 HIS A CA 1
ATOM 3017 C C . HIS A 1 200 ? 80.64770 33.24167 -17.95081 1.000 36.33466 272 HIS A C 1
ATOM 3018 O O . HIS A 1 200 ? 79.53098 33.65430 -17.60357 1.000 35.88848 272 HIS A O 1
ATOM 3032 N N . ASP A 1 201 ? 80.84669 32.48657 -19.02669 1.000 39.03968 273 ASP A N 1
ATOM 3033 C CA . ASP A 1 201 ? 79.76051 31.92484 -19.82753 1.000 38.41365 273 ASP A CA 1
ATOM 3034 C C . ASP A 1 201 ? 79.31024 30.66025 -19.11790 1.000 44.56837 273 ASP A C 1
ATOM 3035 O O . ASP A 1 201 ? 79.97496 29.62769 -19.19330 1.000 43.18589 273 ASP A O 1
ATOM 3044 N N . SER A 1 202 ? 78.17825 30.73601 -18.41468 1.000 39.96923 274 SER A N 1
ATOM 3045 C CA . SER A 1 202 ? 77.77630 29.60560 -17.57730 1.000 45.21959 274 SER A CA 1
ATOM 3046 C C . SER A 1 202 ? 77.18725 28.45913 -18.38657 1.000 49.31650 274 SER A C 1
ATOM 3047 O O . SER A 1 202 ? 77.26542 27.30220 -17.95839 1.000 55.26957 274 SER A O 1
ATOM 3055 N N . LYS A 1 203 ? 76.59421 28.73423 -19.54989 1.000 49.36133 275 LYS A N 1
ATOM 3056 C CA . LYS A 1 203 ? 76.09588 27.63624 -20.37383 1.000 50.16221 275 LYS A CA 1
ATOM 3057 C C . LYS A 1 203 ? 77.23829 26.70465 -20.77575 1.000 56.20687 275 LYS A C 1
ATOM 3058 O O . LYS A 1 203 ? 77.17482 25.49079 -20.55866 1.000 58.38784 275 LYS A O 1
ATOM 3077 N N . ASN A 1 204 ? 78.30063 27.25994 -21.35258 1.000 54.68892 276 ASN A N 1
ATOM 3078 C CA . ASN A 1 204 ? 79.42948 26.47814 -21.83623 1.000 56.62874 276 ASN A CA 1
ATOM 3079 C C . ASN A 1 204 ? 80.56494 26.38639 -20.83185 1.000 65.56897 276 ASN A C 1
ATOM 3080 O O . ASN A 1 204 ? 81.59723 25.78898 -21.14447 1.000 61.47634 276 ASN A O 1
ATOM 3091 N N . ASN A 1 205 ? 80.39075 26.95245 -19.63943 1.000 63.62312 277 ASN A N 1
ATOM 3092 C CA . ASN A 1 205 ? 81.41580 26.99557 -18.60374 1.000 65.28733 277 ASN A CA 1
ATOM 3093 C C . ASN A 1 205 ? 82.77419 27.39782 -19.18049 1.000 63.85487 277 ASN A C 1
ATOM 3094 O O . ASN A 1 205 ? 83.75351 26.65403 -19.12947 1.000 69.48730 277 ASN A O 1
ATOM 3105 N N . GLU A 1 206 ? 82.80955 28.61023 -19.72093 1.000 60.49669 278 GLU A N 1
ATOM 3106 C CA . GLU A 1 206 ? 83.99831 29.20393 -20.30767 1.000 53.93823 278 GLU A CA 1
ATOM 3107 C C . GLU A 1 206 ? 84.21346 30.57796 -19.68878 1.000 52.55161 278 GLU A C 1
ATOM 3108 O O . GLU A 1 206 ? 83.25464 31.32921 -19.48014 1.000 43.11713 278 GLU A O 1
ATOM 3120 N N . PHE A 1 207 ? 85.47094 30.91383 -19.41591 1.000 47.12541 279 PHE A N 1
ATOM 3121 C CA . PHE A 1 207 ? 85.84510 32.20381 -18.86074 1.000 47.53975 279 PHE A CA 1
ATOM 3122 C C . PHE A 1 207 ? 86.56258 33.02756 -19.91449 1.000 47.73987 279 PHE A C 1
ATOM 3123 O O . PHE A 1 207 ? 87.36696 32.49570 -20.68290 1.000 55.93593 279 PHE A O 1
ATOM 3140 N N . GLU A 1 208 ? 86.28172 34.32519 -19.94218 1.000 41.74563 280 GLU A N 1
ATOM 3141 C CA . GLU A 1 208 ? 86.99323 35.24966 -20.81479 1.000 47.10948 280 GLU A CA 1
ATOM 3142 C C . GLU A 1 208 ? 87.51220 36.40530 -19.97579 1.000 47.06486 280 GLU A C 1
ATOM 3143 O O . GLU A 1 208 ? 86.72847 37.16866 -19.40432 1.000 41.03800 280 GLU A O 1
ATOM 3155 N N . VAL A 1 209 ? 88.83849 36.51758 -19.88419 1.000 49.82247 281 VAL A N 1
ATOM 3156 C CA . VAL A 1 209 ? 89.42748 37.67795 -19.24969 1.000 48.43106 281 VAL A CA 1
ATOM 3157 C C . VAL A 1 209 ? 89.25840 38.87048 -20.17227 1.000 42.50688 281 VAL A C 1
ATOM 3158 O O . VAL A 1 209 ? 89.52013 38.78609 -21.37729 1.000 46.10321 281 VAL A O 1
ATOM 3188 N N . GLY A 1 211 ? 89.20962 43.51820 -20.07981 1.000 37.70021 283 GLY A N 1
ATOM 3189 C CA . GLY A 1 211 ? 90.15921 44.60181 -19.91800 1.000 36.02058 283 GLY A CA 1
ATOM 3190 C C . GLY A 1 211 ? 90.28983 45.07033 -18.48130 1.000 39.63313 283 GLY A C 1
ATOM 3191 O O . GLY A 1 211 ? 89.66501 44.55079 -17.55662 1.000 38.45674 283 GLY A O 1
ATOM 3195 N N . VAL A 1 212 ? 91.11726 46.09033 -18.31848 1.000 39.94751 284 VAL A N 1
ATOM 3196 C CA . VAL A 1 212 ? 91.44196 46.67025 -17.02945 1.000 37.96691 284 VAL A CA 1
ATOM 3197 C C . VAL A 1 212 ? 91.15195 48.15887 -17.08217 1.000 42.40138 284 VAL A C 1
ATOM 3198 O O . VAL A 1 212 ? 91.20449 48.78377 -18.14163 1.000 46.58055 284 VAL A O 1
ATOM 3211 N N . VAL A 1 213 ? 90.84715 48.72199 -15.92485 1.000 37.86138 285 VAL A N 1
ATOM 3212 C CA . VAL A 1 213 ? 90.74376 50.16152 -15.73357 1.000 38.34538 285 VAL A CA 1
ATOM 3213 C C . VAL A 1 213 ? 91.80114 50.52557 -14.71119 1.000 33.59293 285 VAL A C 1
ATOM 3214 O O . VAL A 1 213 ? 91.73500 50.06930 -13.56409 1.000 38.44204 285 VAL A O 1
ATOM 3227 N N . ASN A 1 214 ? 92.78917 51.32110 -15.12343 1.000 36.26568 286 ASN A N 1
ATOM 3228 C CA . ASN A 1 214 ? 93.85896 51.71807 -14.21430 1.000 45.80434 286 ASN A CA 1
ATOM 3229 C C . ASN A 1 214 ? 93.55734 52.99164 -13.44229 1.000 47.64270 286 ASN A C 1
ATOM 3230 O O . ASN A 1 214 ? 94.16283 53.21578 -12.38217 1.000 44.18043 286 ASN A O 1
ATOM 3241 N N . ASN A 1 215 ? 92.64225 53.82574 -13.94241 1.000 38.81369 287 ASN A N 1
ATOM 3242 C CA . ASN A 1 215 ? 92.19747 55.00513 -13.20351 1.000 42.30631 287 ASN A CA 1
ATOM 3243 C C . ASN A 1 215 ? 91.52366 54.58109 -11.90255 1.000 34.26574 287 ASN A C 1
ATOM 3244 O O . ASN A 1 215 ? 90.51419 53.88442 -11.92389 1.000 38.40073 287 ASN A O 1
ATOM 3255 N N . GLN A 1 216 ? 92.07005 55.04044 -10.77315 1.000 45.65462 288 GLN A N 1
ATOM 3256 C CA . GLN A 1 216 ? 91.65586 54.57824 -9.45308 1.000 41.54802 288 GLN A CA 1
ATOM 3257 C C . GLN A 1 216 ? 90.25927 55.02304 -9.06414 1.000 36.80780 288 GLN A C 1
ATOM 3258 O O . GLN A 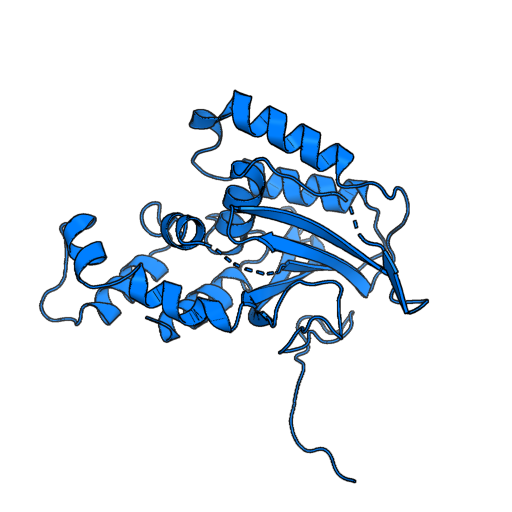1 216 ? 89.59982 54.32893 -8.28558 1.000 34.55235 288 GLN A O 1
ATOM 3272 N N . LEU A 1 217 ? 89.82737 56.19458 -9.52908 1.000 37.36784 289 LEU A N 1
ATOM 3273 C CA . LEU A 1 217 ? 88.53198 56.70259 -9.11178 1.000 34.86040 289 LEU A CA 1
ATOM 3274 C C . LEU A 1 217 ? 87.41207 55.76092 -9.51513 1.000 32.96567 289 LEU A C 1
ATOM 3275 O O . LEU A 1 217 ? 86.38606 55.68135 -8.82375 1.000 36.95027 289 LEU A O 1
ATOM 3291 N N . VAL A 1 218 ? 87.57177 55.06097 -10.63939 1.000 35.44667 290 VAL A N 1
ATOM 3292 C CA . VAL A 1 218 ? 86.48208 54.24419 -11.16129 1.000 34.47675 290 VAL A CA 1
ATOM 3293 C C . VAL A 1 218 ? 86.12509 53.14672 -10.17588 1.000 33.49849 290 VAL A C 1
ATOM 3294 O O . VAL A 1 218 ? 84.97685 53.02902 -9.73360 1.000 35.28073 290 VAL A O 1
ATOM 3307 N N . GLY A 1 219 ? 87.10716 52.31434 -9.83113 1.000 33.55804 291 GLY A N 1
ATOM 3308 C CA . GLY A 1 219 ? 86.87318 51.24903 -8.88426 1.000 29.88875 291 GLY A CA 1
ATOM 3309 C C . GLY A 1 219 ? 86.56779 51.73968 -7.49264 1.000 35.31066 291 GLY A C 1
ATOM 3310 O O . GLY A 1 219 ? 85.75594 51.13360 -6.78351 1.000 35.72872 291 GLY A O 1
ATOM 3314 N N . LYS A 1 220 ? 87.16861 52.85273 -7.09045 1.000 34.73027 292 LYS A N 1
ATOM 3315 C CA . LYS A 1 220 ? 86.87756 53.39972 -5.76955 1.000 32.99127 292 LYS A CA 1
ATOM 3316 C C . LYS A 1 220 ? 85.42884 53.86176 -5.69286 1.000 38.45882 292 LYS A C 1
ATOM 3317 O O . LYS A 1 220 ? 84.70550 53.51191 -4.76001 1.000 31.04896 292 LYS A O 1
ATOM 3336 N N . PHE A 1 221 ? 84.97455 54.63238 -6.69002 1.000 29.59870 293 PHE A N 1
ATOM 3337 C CA . PHE A 1 221 ? 83.59818 55.11629 -6.64037 1.000 32.11501 293 PHE A CA 1
ATOM 3338 C C . PHE A 1 221 ? 82.60633 53.96200 -6.77335 1.000 31.69057 293 PHE A C 1
ATOM 3339 O O . PHE A 1 221 ? 81.56902 53.94989 -6.10821 1.000 34.31039 293 PHE A O 1
ATOM 3356 N N . LEU A 1 222 ? 82.91530 52.97996 -7.61831 1.000 30.94480 294 LEU A N 1
ATOM 3357 C CA . LEU A 1 222 ? 82.01188 51.85527 -7.81999 1.000 34.63269 294 LEU A CA 1
ATOM 3358 C C . LEU A 1 222 ? 81.82274 51.05174 -6.53377 1.000 30.04406 294 LEU A C 1
ATOM 3359 O O . LEU A 1 222 ? 80.69431 50.79141 -6.10783 1.000 34.00140 294 LEU A O 1
ATOM 3375 N N . PHE A 1 223 ? 82.91357 50.64174 -5.90087 1.000 31.47024 295 PHE A N 1
ATOM 3376 C CA . PHE A 1 223 ? 82.76639 49.79473 -4.72568 1.000 36.21706 295 PHE A CA 1
ATOM 3377 C C . PHE A 1 223 ? 82.29618 50.57487 -3.50484 1.000 36.32996 295 PHE A C 1
ATOM 3378 O O . PHE A 1 223 ? 81.56466 50.02879 -2.68594 1.000 36.53845 295 PHE A O 1
ATOM 3395 N N . SER A 1 224 ? 82.66928 51.84629 -3.37274 1.000 31.25544 296 SER A N 1
ATOM 3396 C CA . SER A 1 224 ? 82.06340 52.68409 -2.34325 1.000 37.85743 296 SER A CA 1
ATOM 3397 C C . SER A 1 224 ? 80.53655 52.70516 -2.46958 1.000 35.81789 296 SER A C 1
ATOM 3398 O O . SER A 1 224 ? 79.82231 52.54418 -1.47245 1.000 32.45771 296 SER A O 1
ATOM 3406 N N . GLN A 1 225 ? 80.01213 52.86953 -3.69011 1.000 40.05773 297 GLN A N 1
ATOM 3407 C CA . GLN A 1 225 ? 78.56107 52.90068 -3.84591 1.000 39.75588 297 GLN A CA 1
ATOM 3408 C C . GLN A 1 225 ? 77.92882 51.54724 -3.56503 1.000 33.28966 297 GLN A C 1
ATOM 3409 O O . GLN A 1 225 ? 76.81615 51.49094 -3.03198 1.000 37.82343 297 GLN A O 1
ATOM 3423 N N . TYR A 1 226 ? 78.61426 50.45079 -3.89332 1.000 30.60728 298 TYR A N 1
ATOM 3424 C CA . TYR A 1 226 ? 78.09200 49.13699 -3.52532 1.000 34.81073 298 TYR A CA 1
ATOM 3425 C C . TYR A 1 226 ? 77.98301 48.98897 -2.01180 1.000 38.65847 298 TYR A C 1
ATOM 3426 O O . TYR A 1 226 ? 77.05739 48.35007 -1.49786 1.000 35.19732 298 TYR A O 1
ATOM 3444 N N . LEU A 1 227 ? 78.94770 49.53728 -1.28165 1.000 36.35140 299 LEU A N 1
ATOM 3445 C CA . LEU A 1 227 ? 79.04715 49.24785 0.13205 1.000 38.17139 299 LEU A CA 1
ATOM 3446 C C . LEU A 1 227 ? 78.28954 50.23144 0.99615 1.000 41.48859 299 LEU A C 1
ATOM 3447 O O . LEU A 1 227 ? 77.84971 49.86459 2.09231 1.000 45.02988 299 LEU A O 1
ATOM 3463 N N A CYS A 1 228 ? 78.12644 51.46594 0.53086 0.584 43.61652 300 CYS A N 1
ATOM 3464 N N B CYS A 1 228 ? 78.13030 51.47678 0.54550 0.416 43.66034 300 CYS A N 1
ATOM 3465 C CA A CYS A 1 228 ? 77.52286 52.48007 1.38883 0.584 48.09838 300 CYS A CA 1
ATOM 3466 C CA B CYS A 1 228 ? 77.45015 52.44602 1.39952 0.416 48.11908 300 CYS A CA 1
ATOM 3467 C C A CYS A 1 228 ? 76.76185 53.54565 0.61578 0.584 49.71593 300 CYS A C 1
ATOM 3468 C C B CYS A 1 228 ? 76.78030 53.56070 0.60876 0.416 49.73562 300 CYS A C 1
ATOM 3469 O O A CYS A 1 228 ? 76.46295 54.59468 1.19759 0.584 54.36385 300 CYS A O 1
ATOM 3470 O O B CYS A 1 228 ? 76.57675 54.64756 1.16204 0.416 54.34085 300 CYS A O 1
ATOM 3485 N N . GLY A 1 229 ? 76.45727 53.34945 -0.66302 1.000 47.43526 301 GLY A N 1
ATOM 3486 C CA . GLY A 1 229 ? 75.69478 54.34303 -1.39188 1.000 55.04518 301 GLY A CA 1
ATOM 3487 C C . GLY A 1 229 ? 74.38838 54.68098 -0.69141 1.000 53.06579 301 GLY A C 1
ATOM 3488 O O . GLY A 1 229 ? 73.69243 53.80854 -0.16845 1.000 43.86684 301 GLY A O 1
ATOM 3492 N N . GLU A 1 230 ? 74.06059 55.97093 -0.68486 1.000 43.73938 302 GLU A N 1
ATOM 3493 C CA . GLU A 1 230 ? 72.73754 56.39975 -0.24666 1.000 53.08174 302 GLU A CA 1
ATOM 3494 C C . GLU A 1 230 ? 71.63209 55.66327 -0.99068 1.000 55.54428 302 GLU A C 1
ATOM 3495 O O . GLU A 1 230 ? 70.64922 55.22721 -0.37773 1.000 61.55245 302 GLU A O 1
ATOM 3507 N N . LYS A 1 231 ? 71.76722 55.53410 -2.30701 1.000 49.34860 303 LYS A N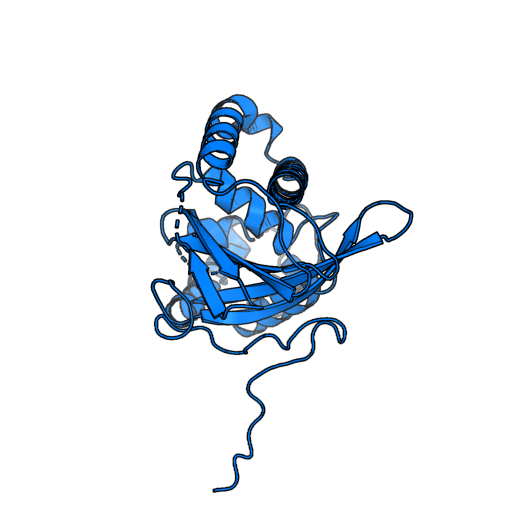 1
ATOM 3508 C CA . LYS A 1 231 ? 70.85937 54.76052 -3.14461 1.000 43.35452 303 LYS A CA 1
ATOM 3509 C C . LYS A 1 231 ? 71.68877 53.66516 -3.79664 1.000 45.38908 303 LYS A C 1
ATOM 3510 O O . LYS A 1 231 ? 71.98383 53.71080 -4.99428 1.000 47.47551 303 LYS A O 1
ATOM 3529 N N . SER A 1 232 ? 72.08422 52.69235 -2.99575 1.000 43.62417 304 SER A N 1
ATOM 3530 C CA . SER A 1 232 ? 72.99077 51.66685 -3.47471 1.000 39.96329 304 SER A CA 1
ATOM 3531 C C . SER A 1 232 ? 72.27709 50.73139 -4.45461 1.000 37.60591 304 SER A C 1
ATOM 3532 O O . SER A 1 232 ? 71.05016 50.58008 -4.41881 1.000 39.17744 304 SER A O 1
ATOM 3540 N N . PRO A 1 233 ? 73.02493 50.08090 -5.33582 1.000 36.14815 305 PRO A N 1
ATOM 3541 C CA . PRO A 1 233 ? 72.37853 49.16756 -6.29595 1.000 37.61322 305 PRO A CA 1
ATOM 3542 C C . PRO A 1 233 ? 71.63597 48.02389 -5.62511 1.000 36.83348 305 PRO A C 1
ATOM 3543 O O . PRO A 1 233 ? 70.58373 47.60157 -6.11863 1.000 35.43989 305 PRO A O 1
ATOM 3554 N N . SER A 1 234 ? 72.16707 47.50349 -4.51682 1.000 34.41303 306 SER A N 1
ATOM 3555 C CA . SER A 1 234 ? 71.53958 46.42388 -3.75111 1.000 30.82408 306 SER A CA 1
ATOM 3556 C C . SER A 1 234 ? 71.53860 46.78699 -2.27170 1.000 35.70142 306 SER A C 1
ATOM 3557 O O . SER A 1 234 ? 72.56017 46.61336 -1.58068 1.000 32.89603 306 SER A O 1
ATOM 3565 N N . PRO A 1 235 ? 70.42545 47.29536 -1.75195 1.000 32.13856 307 PRO A N 1
ATOM 3566 C CA . PRO A 1 235 ? 70.38916 47.62444 -0.31720 1.000 36.43074 307 PRO A CA 1
ATOM 3567 C C . PRO A 1 235 ? 70.76506 46.45398 0.56897 1.000 38.47084 307 PRO A C 1
ATOM 3568 O O . PRO A 1 235 ? 71.41384 46.64955 1.59682 1.000 36.82744 307 PRO A O 1
ATOM 3579 N N A GLN A 1 236 ? 70.37536 45.23332 0.19727 0.475 34.77096 308 GLN A N 1
ATOM 3580 N N B GLN A 1 236 ? 70.37708 45.23230 0.20601 0.525 34.98036 308 GLN A N 1
ATOM 3581 C CA A GLN A 1 236 ? 70.69333 44.08541 1.03833 0.475 36.33674 308 GLN A CA 1
ATOM 3582 C CA B GLN A 1 236 ? 70.70793 44.09868 1.06344 0.525 36.35118 308 GLN A CA 1
ATOM 3583 C C A GLN A 1 236 ? 72.18646 43.77144 1.00434 0.475 35.56161 308 GLN A C 1
ATOM 3584 C C B GLN A 1 236 ? 72.19942 43.77822 1.01145 0.525 35.64552 308 GLN A C 1
ATOM 3585 O O A GLN A 1 236 ? 72.76758 43.37286 2.01906 0.475 33.12179 308 GLN A O 1
ATOM 3586 O O B GLN A 1 236 ? 72.78969 43.37844 2.02082 0.525 33.27485 308 GLN A O 1
ATOM 3613 N N . ALA A 1 237 ? 72.82471 43.92148 -0.15871 1.000 32.55503 309 ALA A N 1
ATOM 3614 C CA . ALA A 1 237 ? 74.27142 43.69555 -0.22901 1.000 37.79579 309 ALA A CA 1
ATOM 3615 C C . ALA A 1 237 ? 75.02325 44.73111 0.60079 1.000 32.07387 309 ALA A C 1
ATOM 3616 O O . ALA A 1 237 ? 76.00521 44.40218 1.28111 1.000 37.88300 309 ALA A O 1
ATOM 3623 N N . LYS A 1 238 ? 74.56312 45.98200 0.56206 1.000 33.22043 310 LYS A N 1
ATOM 3624 C CA . LYS A 1 238 ? 75.10382 47.01577 1.43829 1.000 31.93334 310 LYS A CA 1
ATOM 3625 C C . LYS A 1 238 ? 74.92177 46.64338 2.90583 1.000 37.18811 310 LYS A C 1
ATOM 3626 O O . LYS A 1 238 ? 75.87142 46.70465 3.69214 1.000 36.67012 310 LYS A O 1
ATOM 3645 N N . LYS A 1 239 ? 73.71067 46.21713 3.28072 1.000 33.11167 311 LYS A N 1
ATOM 3646 C CA . LYS A 1 239 ? 73.42508 45.90802 4.67592 1.000 37.74421 311 LYS A CA 1
ATOM 3647 C C . LYS A 1 239 ? 74.25506 44.73455 5.18013 1.000 38.19991 311 LYS A C 1
ATOM 3648 O O . LYS A 1 239 ? 74.79535 44.77321 6.29059 1.000 38.12291 311 LYS A O 1
ATOM 3667 N N . THR A 1 240 ? 74.34453 43.66533 4.39619 1.000 35.30480 312 THR A N 1
ATOM 3668 C CA . THR A 1 240 ? 75.10370 42.49970 4.84797 1.000 33.60401 312 THR A CA 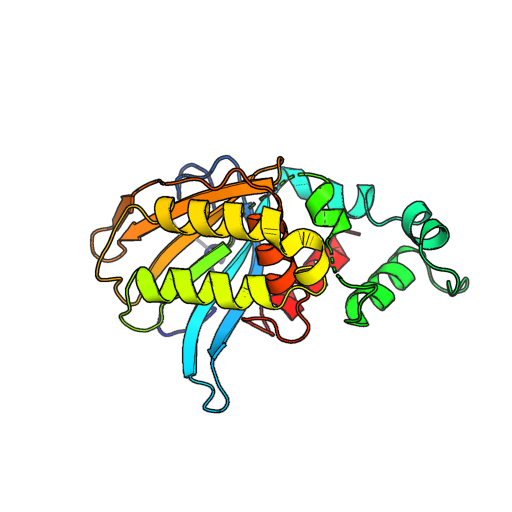1
ATOM 3669 C C . THR A 1 240 ? 76.60575 42.77162 4.82380 1.000 31.39977 312 THR A C 1
ATOM 3670 O O . THR A 1 240 ? 77.34677 42.31363 5.70934 1.000 32.97849 312 THR A O 1
ATOM 3681 N N . ALA A 1 241 ? 77.07513 43.52416 3.83995 1.000 30.86985 313 ALA A N 1
ATOM 3682 C CA . ALA A 1 241 ? 78.50611 43.81137 3.79501 1.000 29.56147 313 ALA A CA 1
ATOM 3683 C C . ALA A 1 241 ? 78.94206 44.68912 4.97041 1.000 34.47984 313 ALA A C 1
ATOM 3684 O O . ALA A 1 241 ? 79.98191 44.43970 5.58420 1.000 37.51197 313 ALA A O 1
ATOM 3691 N N . ILE A 1 242 ? 78.17312 45.72989 5.28430 1.000 35.19023 314 ILE A N 1
ATOM 3692 C CA . ILE A 1 242 ? 78.53529 46.60329 6.39820 1.000 31.33943 314 ILE A CA 1
ATOM 3693 C C . ILE A 1 242 ? 78.55622 45.81030 7.70336 1.000 36.00448 314 ILE A C 1
ATOM 3694 O O . ILE A 1 242 ? 79.48359 45.93518 8.50919 1.000 42.70745 314 ILE A O 1
ATOM 3710 N N . ASP A 1 243 ? 77.52207 44.99127 7.93524 1.000 35.36857 315 ASP A N 1
ATOM 3711 C CA . ASP A 1 243 ? 77.48996 44.17328 9.14189 1.000 41.12369 315 ASP A CA 1
ATOM 3712 C C . ASP A 1 243 ? 78.73390 43.30128 9.22136 1.000 42.28872 315 ASP A C 1
ATOM 3713 O O . ASP A 1 243 ? 79.34476 43.17213 10.28019 1.000 43.75968 315 ASP A O 1
ATOM 3722 N N . LYS A 1 244 ? 79.13433 42.70689 8.09546 1.000 35.82544 316 LYS A N 1
ATOM 3723 C CA . LYS A 1 244 ? 80.30749 41.84187 8.09791 1.000 37.66532 316 LYS A CA 1
ATOM 3724 C C . LYS A 1 244 ? 81.57994 42.64561 8.32531 1.000 42.24888 316 LYS A C 1
ATOM 3725 O O . LYS A 1 244 ? 82.44934 42.23070 9.09148 1.000 41.69355 316 LYS A O 1
ATOM 3744 N N . LEU A 1 245 ? 81.70970 43.79934 7.68299 1.000 36.11408 317 LEU A N 1
ATOM 3745 C CA . LEU A 1 245 ? 82.86693 44.64786 7.96251 1.000 36.77788 317 LEU A CA 1
ATOM 3746 C C . LEU A 1 245 ? 82.93755 45.00056 9.44196 1.000 40.79785 317 LEU A C 1
ATOM 3747 O O . LEU A 1 245 ? 84.02813 45.07400 10.01830 1.000 41.30344 317 LEU A O 1
ATOM 3763 N N . ILE A 1 246 ? 81.78503 45.22048 10.07894 1.000 37.11703 318 ILE A N 1
ATOM 3764 C CA . ILE A 1 246 ? 81.80693 45.56557 11.49830 1.000 38.56186 318 ILE A CA 1
ATOM 3765 C C . ILE A 1 246 ? 82.39058 44.43491 12.33091 1.000 38.18703 318 ILE A C 1
ATOM 3766 O O . ILE A 1 246 ? 83.05622 44.69273 13.33317 1.000 40.63961 318 ILE A O 1
ATOM 3782 N N . THR A 1 247 ? 82.18114 43.17104 11.93964 1.000 45.64664 319 THR A N 1
ATOM 3783 C CA . THR A 1 247 ? 82.75837 42.09063 12.74193 1.000 45.75299 319 THR A CA 1
ATOM 3784 C C . THR A 1 247 ? 84.27741 42.03143 12.62962 1.000 47.00132 319 THR A C 1
ATOM 3785 O O . THR A 1 247 ? 84.91264 41.31841 13.40579 1.000 43.99881 319 THR A O 1
ATOM 3796 N N . LEU A 1 248 ? 84.85993 42.71829 11.65533 1.000 41.13081 320 LEU A N 1
ATOM 3797 C CA . LEU A 1 248 ? 86.30082 42.73521 11.44724 1.000 43.22599 320 LEU A CA 1
ATOM 3798 C C . LEU A 1 248 ? 86.97467 43.90672 12.14764 1.000 44.00355 320 LEU A C 1
ATOM 3799 O O . LEU A 1 248 ? 88.20491 44.03098 12.07274 1.000 52.39959 320 LEU A O 1
ATOM 3815 N N . LEU A 1 249 ? 86.20080 44.76484 12.81156 1.000 51.81070 321 LEU A N 1
ATOM 3816 C CA . LEU A 1 249 ? 86.75672 45.88699 13.55897 1.000 55.66422 321 LEU A CA 1
ATOM 3817 C C . LEU A 1 249 ? 87.58618 45.39164 14.73594 1.000 69.01044 321 LEU A C 1
ATOM 3818 O O . LEU A 1 249 ? 88.44891 46.11447 15.24814 1.000 71.30026 321 LEU A O 1
#

Sequence (234 aa):
AFPSHTESIQVDSSVSDFPLTITALNFPVSTTFKLLGYGQAHVTFLRFKVYALGLYLAENDENLVSDTLNETYLHKYFLDVDDSKTPKENLARLLKRDDSKSVIDDLLDSGRLLAKITPVRNTDFKHLKEGLVKTISKHPDVANNKDTLAKGLSELNDAFSRKGSVRKNDDLIIELLANGALQFSYHDSKNNEFEVGVVNNQLVGKFLFSQYLCCGEKSPSPQQAKKTAIDKLITLL